Protein AF-A0A3D4ZSL2-F1 (afdb_monomer)

Radius of gyration: 28.9 Å; Cα contacts (8 Å, |Δi|>4): 272; chains: 1; bounding box: 77×65×83 Å

Nearest PDB structures (foldseek):
  8jt9-assembly1_A  TM=3.291E-01  e=7.109E-01  Homo sapiens
  6w4s-assembly1_F  TM=3.502E-01  e=7.902E+00  Homo sapiens
  8c02-assembly1_A  TM=2.280E-01  e=4.673E+00  Homo sapiens

Secondary structure (DSSP, 8-state):
--------TT-----HHHHHHHHHHHHHHHHHHHHHHTS-SHHHHHHHHHHHHH-TTHHHHHHHHHHHHHHHHHHHIIIIIHHHTTSHHHHHHHHHHHHHHHHHHHHHHHHHHHHHHHHHHS------HHHHHHHHHHHHHT-HHHHHHIIIIIHHHHHHH---SHHHHHHHHHHHHHHHHHHHHHHHHHHHTT-TT--HHHHHHHHHHHHHHHHHHHHHHHHHHHTTGGGTTS--TT----HHHHHHHHHHHHHHHTSS--------

Foldseek 3Di:
DDDDDDDDPDPPPPVVVVVVLLVVLLVVLQVVLLVVQVQDDDLLLQLLLLCLQPNLLLLVLLLLLVLVLVVVVLVVCVVPCLVVLPALLNLLVLLQVLLVLLLVRLVVLQVCLVVSVVVSVPDPHNDPSNVSSNVSNVRLVSDSSNVSCCSPVVSVSCVVSVDDDPSSSVSSSVSSSVNNSVSSSVSSVCSNVPVVPDPSSVVSNVSSVVSNVSSVVSNVVSVCSVVPVPCVPPDDPDPPPPCVVVVVVVVVVCVVVPPDDDDDDDDD

pLDDT: mean 71.72, std 17.68, range [33.5, 97.38]

Structure (mmCIF, N/CA/C/O backbone):
data_AF-A0A3D4ZSL2-F1
#
_entry.id   AF-A0A3D4ZSL2-F1
#
loop_
_atom_site.group_PDB
_atom_site.id
_atom_site.type_symbol
_atom_site.label_atom_id
_atom_site.label_alt_id
_atom_site.label_comp_id
_atom_site.label_asym_id
_atom_site.label_entity_id
_atom_site.label_seq_id
_atom_site.pdbx_PDB_ins_code
_atom_site.Cartn_x
_atom_site.Cartn_y
_atom_site.Cartn_z
_atom_site.occupancy
_atom_site.B_iso_or_equiv
_atom_site.auth_seq_id
_atom_site.auth_comp_id
_atom_site.auth_asym_id
_atom_site.auth_atom_id
_atom_site.pdbx_PDB_model_num
ATOM 1 N N . MET A 1 1 ? 50.314 35.692 -13.342 1.00 37.50 1 MET A N 1
ATOM 2 C CA . MET A 1 1 ? 50.457 35.674 -11.870 1.00 37.50 1 MET A CA 1
ATOM 3 C C . MET A 1 1 ? 49.669 34.491 -11.342 1.00 37.50 1 MET A C 1
ATOM 5 O O . MET A 1 1 ? 48.461 34.455 -11.517 1.00 37.50 1 MET A O 1
ATOM 9 N N . ALA A 1 2 ? 50.373 33.488 -10.821 1.00 40.41 2 ALA A N 1
ATOM 10 C CA . ALA A 1 2 ? 49.798 32.259 -10.290 1.00 40.41 2 ALA A CA 1
ATOM 11 C C . ALA A 1 2 ? 49.260 32.490 -8.870 1.00 40.41 2 ALA A C 1
ATOM 13 O O . ALA A 1 2 ? 49.964 33.064 -8.043 1.00 40.41 2 ALA A O 1
ATOM 14 N N . GLN A 1 3 ? 48.052 32.008 -8.579 1.00 37.62 3 GLN A N 1
ATOM 15 C CA . GLN A 1 3 ? 47.625 31.734 -7.208 1.00 37.62 3 GLN A CA 1
ATOM 16 C C . GLN A 1 3 ? 47.381 30.234 -7.083 1.00 37.62 3 GLN A C 1
ATOM 18 O O . GLN A 1 3 ? 46.447 29.678 -7.657 1.00 37.62 3 GLN A O 1
ATOM 23 N N . ALA A 1 4 ? 48.296 29.590 -6.366 1.00 41.59 4 ALA A N 1
ATOM 24 C CA . ALA A 1 4 ? 48.189 28.217 -5.920 1.00 41.59 4 ALA A CA 1
ATOM 25 C C . ALA A 1 4 ? 47.128 28.142 -4.812 1.00 41.59 4 ALA A C 1
ATOM 27 O O . ALA A 1 4 ? 47.307 28.706 -3.733 1.00 41.59 4 ALA A O 1
ATOM 28 N N . GLY A 1 5 ? 46.017 27.462 -5.096 1.00 33.50 5 GLY A N 1
ATOM 29 C CA . GLY A 1 5 ? 45.019 27.078 -4.104 1.00 33.50 5 GLY A CA 1
ATOM 30 C C . GLY A 1 5 ? 45.413 25.759 -3.445 1.00 33.50 5 GLY A C 1
ATOM 31 O O . GLY A 1 5 ? 45.570 24.740 -4.110 1.00 33.50 5 GLY A O 1
ATOM 32 N N . LEU A 1 6 ? 45.593 25.817 -2.132 1.00 37.69 6 LEU A N 1
ATOM 33 C CA . LEU A 1 6 ? 45.967 24.755 -1.205 1.00 37.69 6 LEU A CA 1
ATOM 34 C C . LEU A 1 6 ? 44.962 23.575 -1.249 1.00 37.69 6 LEU A C 1
ATOM 36 O O . LEU A 1 6 ? 43.799 23.743 -0.887 1.00 37.69 6 LEU A O 1
ATOM 40 N N . CYS A 1 7 ? 45.386 22.373 -1.655 1.00 36.56 7 CYS A N 1
ATOM 41 C CA . CYS A 1 7 ? 44.572 21.159 -1.505 1.00 36.56 7 CYS A CA 1
ATOM 42 C C . CYS A 1 7 ? 44.664 20.637 -0.062 1.00 36.56 7 CYS A C 1
ATOM 44 O O . CYS A 1 7 ? 45.721 20.190 0.377 1.00 36.56 7 CYS A O 1
ATOM 46 N N . TRP A 1 8 ? 43.548 20.673 0.667 1.00 37.22 8 TRP A N 1
ATOM 47 C CA . TRP A 1 8 ? 43.396 20.044 1.982 1.00 37.22 8 TRP A CA 1
ATOM 48 C C . TRP A 1 8 ? 43.114 18.536 1.821 1.00 37.22 8 TRP A C 1
ATOM 50 O O . TRP A 1 8 ? 42.145 18.184 1.142 1.00 37.22 8 TRP A O 1
ATOM 60 N N . PRO A 1 9 ? 43.892 17.618 2.426 1.00 46.03 9 PRO A N 1
ATOM 61 C CA . PRO A 1 9 ? 43.617 16.190 2.349 1.00 46.03 9 PRO A CA 1
ATOM 62 C C . PRO A 1 9 ? 42.595 15.829 3.432 1.00 46.03 9 PRO A C 1
ATOM 64 O O . PRO A 1 9 ? 42.942 15.644 4.595 1.00 46.03 9 PRO A O 1
ATOM 67 N N . GLY A 1 10 ? 41.311 15.773 3.073 1.00 43.84 10 GLY A N 1
ATOM 68 C CA . GLY A 1 10 ? 40.289 15.337 4.031 1.00 43.84 10 GLY A CA 1
ATOM 69 C C . GLY A 1 10 ? 38.828 15.581 3.676 1.00 43.84 10 GLY A C 1
ATOM 70 O O . GLY A 1 10 ? 37.971 15.314 4.514 1.00 43.84 10 GLY A O 1
ATOM 71 N N . SER A 1 11 ? 38.489 16.064 2.477 1.00 41.19 11 SER A N 1
ATOM 72 C CA . SER A 1 11 ? 37.084 16.083 2.077 1.00 41.19 11 SER A CA 1
ATOM 73 C C . SER A 1 11 ? 36.649 14.661 1.734 1.00 41.19 11 SER A C 1
ATOM 75 O O . SER A 1 11 ? 36.914 14.129 0.657 1.00 41.19 11 SER A O 1
ATOM 77 N N . VAL A 1 12 ? 35.938 14.036 2.671 1.00 47.78 12 VAL A N 1
ATOM 78 C CA . VAL A 1 12 ? 34.963 13.002 2.338 1.00 47.78 12 VAL A CA 1
ATOM 79 C C . VAL A 1 12 ? 33.954 13.693 1.427 1.00 47.78 12 VAL A C 1
ATOM 81 O O . VAL A 1 12 ? 32.982 14.288 1.884 1.00 47.78 12 VAL A O 1
ATOM 84 N N . VAL A 1 13 ? 34.227 13.695 0.122 1.00 47.81 13 VAL A N 1
ATOM 85 C CA . VAL A 1 13 ? 33.244 14.055 -0.892 1.00 47.81 13 VAL A CA 1
ATOM 86 C C . VAL A 1 13 ? 32.230 12.924 -0.854 1.00 47.81 13 VAL A C 1
ATOM 88 O O . VAL A 1 13 ? 32.285 11.972 -1.632 1.00 47.81 13 VAL A O 1
ATOM 91 N N . PHE A 1 14 ? 31.310 12.995 0.111 1.00 49.56 14 PHE A N 1
ATOM 92 C CA . PHE A 1 14 ? 30.020 12.350 -0.028 1.00 49.56 14 PHE A CA 1
ATOM 93 C C . PHE A 1 14 ? 29.563 12.734 -1.431 1.00 49.56 14 PHE A C 1
ATOM 95 O O . PHE A 1 14 ? 29.518 13.920 -1.753 1.00 49.56 14 PHE A O 1
ATOM 102 N N . LYS A 1 15 ? 29.341 11.754 -2.312 1.00 55.69 15 LYS A N 1
ATOM 103 C CA . LYS A 1 15 ? 28.797 12.019 -3.645 1.00 55.69 15 LYS A CA 1
ATOM 104 C C . LYS A 1 15 ? 27.449 12.703 -3.425 1.00 55.69 15 LYS A C 1
ATOM 106 O O . LYS A 1 15 ? 26.448 12.007 -3.271 1.00 55.69 15 LYS A O 1
ATOM 111 N N . SER A 1 16 ? 27.414 14.035 -3.389 1.00 61.28 16 SER A N 1
ATOM 112 C CA . SER A 1 16 ? 26.209 14.811 -3.078 1.00 61.28 16 SER A CA 1
ATOM 113 C C . SER A 1 16 ? 25.060 14.427 -4.010 1.00 61.28 16 SER A C 1
ATOM 115 O O . SER A 1 16 ? 23.912 14.385 -3.588 1.00 61.28 16 SER A O 1
ATOM 117 N N . GLY A 1 17 ? 25.376 14.014 -5.244 1.00 74.12 17 GLY A N 1
ATOM 118 C CA . GLY A 1 17 ? 24.401 13.474 -6.192 1.00 74.12 17 GLY A CA 1
ATOM 119 C C . GLY A 1 17 ? 23.782 12.122 -5.803 1.00 74.12 17 GLY A C 1
ATOM 120 O O . GLY A 1 17 ? 22.614 11.900 -6.091 1.00 74.12 17 GLY A O 1
ATOM 121 N N . CYS A 1 18 ? 24.512 11.227 -5.127 1.00 81.31 18 CYS A N 1
ATOM 122 C CA . CYS A 1 18 ? 23.975 9.931 -4.684 1.00 81.31 18 CYS A CA 1
ATOM 123 C C . CYS A 1 18 ? 22.981 10.115 -3.531 1.00 81.31 18 CYS A C 1
ATOM 125 O O . CYS A 1 18 ? 21.864 9.605 -3.578 1.00 81.31 18 CYS A O 1
ATOM 127 N N . PHE A 1 19 ? 23.367 10.909 -2.529 1.00 87.69 19 PHE A N 1
ATOM 128 C CA . PHE A 1 19 ? 22.503 11.220 -1.393 1.00 87.69 19 PHE A CA 1
ATOM 129 C C . PHE A 1 19 ? 21.237 11.970 -1.832 1.00 87.69 19 PHE A C 1
ATOM 131 O O . PHE A 1 19 ? 20.134 11.563 -1.475 1.00 87.69 19 PHE A O 1
ATOM 138 N N . MET A 1 20 ? 21.382 13.002 -2.673 1.00 90.38 20 MET A N 1
ATOM 139 C CA . MET A 1 20 ? 20.242 13.765 -3.193 1.00 90.38 20 MET A CA 1
ATOM 140 C C . MET A 1 20 ? 19.264 12.873 -3.969 1.00 90.38 20 MET A C 1
ATOM 142 O O . MET A 1 20 ? 18.051 13.008 -3.828 1.00 90.38 20 MET A O 1
ATOM 146 N N . ARG A 1 21 ? 19.781 11.914 -4.748 1.00 92.06 21 ARG A N 1
ATOM 147 C CA . ARG A 1 21 ? 18.955 10.970 -5.505 1.00 92.06 21 ARG A CA 1
ATOM 148 C C . ARG A 1 21 ? 18.186 10.008 -4.601 1.00 92.06 21 ARG A C 1
ATOM 150 O O . ARG A 1 21 ? 16.998 9.797 -4.824 1.00 92.06 21 ARG A O 1
ATOM 157 N N . ILE A 1 22 ? 18.837 9.448 -3.581 1.00 94.81 22 ILE A N 1
ATOM 158 C CA . ILE A 1 22 ? 18.175 8.592 -2.585 1.00 94.81 22 ILE A CA 1
ATOM 159 C C . ILE A 1 22 ? 17.060 9.367 -1.877 1.00 94.81 22 ILE A C 1
ATOM 161 O O . ILE A 1 22 ? 15.949 8.858 -1.751 1.00 94.81 22 ILE A O 1
ATOM 165 N N . LEU A 1 23 ? 17.331 10.614 -1.480 1.00 95.19 23 LEU A N 1
ATOM 166 C CA . LEU A 1 23 ? 16.348 11.476 -0.829 1.00 95.19 23 LEU A CA 1
ATOM 167 C C . LEU A 1 23 ? 15.154 11.780 -1.744 1.00 95.19 23 LEU A C 1
ATOM 169 O O . LEU A 1 23 ? 14.012 11.722 -1.294 1.00 95.19 23 LEU A O 1
ATOM 173 N N . GLN A 1 24 ? 15.398 12.060 -3.025 1.00 92.31 24 GLN A N 1
ATOM 174 C CA . GLN A 1 24 ? 14.339 12.281 -4.012 1.00 92.31 24 GLN A CA 1
ATOM 175 C C . GLN A 1 24 ? 13.453 11.040 -4.179 1.00 92.31 24 GLN A C 1
ATOM 177 O O . GLN A 1 24 ? 12.228 11.156 -4.174 1.00 92.31 24 GLN A O 1
ATOM 182 N N . ILE A 1 25 ? 14.066 9.857 -4.302 1.00 92.56 25 ILE A N 1
ATOM 183 C CA . ILE A 1 25 ? 13.352 8.580 -4.423 1.00 92.56 25 ILE A CA 1
ATOM 184 C C . ILE A 1 25 ? 12.501 8.324 -3.181 1.00 92.56 25 ILE A C 1
ATOM 186 O O . ILE A 1 25 ? 11.315 8.040 -3.318 1.00 92.56 25 ILE A O 1
ATOM 190 N N . ALA A 1 26 ? 13.088 8.463 -1.991 1.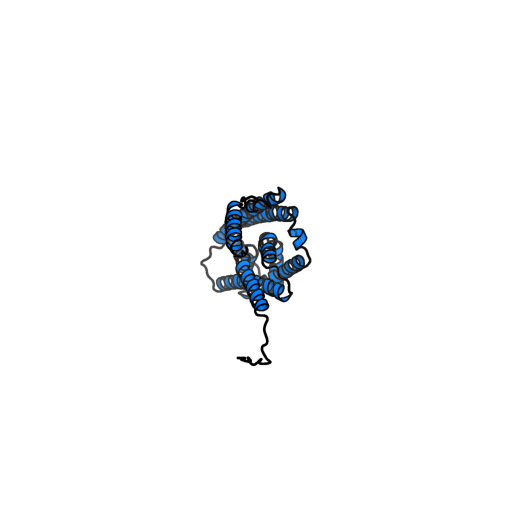00 94.50 26 ALA A N 1
ATOM 191 C CA . ALA A 1 26 ? 12.381 8.278 -0.731 1.00 94.50 26 ALA A CA 1
ATOM 192 C C . ALA A 1 26 ? 11.209 9.261 -0.594 1.00 94.50 26 ALA A C 1
ATOM 194 O O . ALA A 1 26 ? 10.099 8.855 -0.272 1.00 94.50 26 ALA A O 1
ATOM 195 N N . SER A 1 27 ? 11.426 10.544 -0.898 1.00 88.06 27 SER A N 1
ATOM 196 C CA . SER A 1 27 ? 10.389 11.576 -0.764 1.00 88.06 27 SER A CA 1
ATOM 197 C C . SER A 1 27 ? 9.197 11.311 -1.680 1.00 88.06 27 SER A C 1
ATOM 199 O O . SER A 1 27 ? 8.053 11.379 -1.239 1.00 88.06 27 SER A O 1
ATOM 201 N N . LEU A 1 28 ? 9.457 10.975 -2.948 1.00 81.25 28 LEU A N 1
ATOM 202 C CA . LEU A 1 28 ? 8.392 10.647 -3.895 1.00 81.25 28 LEU A CA 1
ATOM 203 C C . LEU A 1 28 ? 7.674 9.355 -3.493 1.00 81.25 28 LEU A C 1
ATOM 205 O O . LEU A 1 28 ? 6.448 9.349 -3.445 1.00 81.25 28 LEU A O 1
ATOM 209 N N . ALA A 1 29 ? 8.414 8.308 -3.113 1.00 89.06 29 ALA A N 1
ATOM 210 C CA . ALA A 1 29 ? 7.822 7.047 -2.672 1.00 89.06 29 ALA A CA 1
ATOM 211 C C . ALA A 1 29 ? 6.926 7.210 -1.434 1.00 89.06 29 ALA A C 1
ATOM 213 O O . ALA A 1 29 ? 5.831 6.654 -1.416 1.00 89.06 29 ALA A O 1
ATOM 214 N N . PHE A 1 30 ? 7.349 8.015 -0.456 1.00 89.38 30 PHE A N 1
ATOM 215 C CA . PHE A 1 30 ? 6.573 8.327 0.746 1.00 89.38 30 PHE A CA 1
ATOM 216 C C . PHE A 1 30 ? 5.295 9.109 0.427 1.00 89.38 30 PHE A C 1
ATOM 218 O O . PHE A 1 30 ? 4.208 8.733 0.857 1.00 89.38 30 PHE A O 1
ATOM 225 N N . ILE A 1 31 ? 5.400 10.182 -0.366 1.00 78.62 31 ILE A N 1
ATOM 226 C CA . ILE A 1 31 ? 4.240 11.013 -0.725 1.00 78.62 31 ILE A CA 1
ATOM 227 C C . ILE A 1 31 ? 3.229 10.202 -1.539 1.00 78.62 31 ILE A C 1
ATOM 229 O O . ILE A 1 31 ? 2.029 10.257 -1.281 1.00 78.62 31 ILE A O 1
ATOM 233 N N . THR A 1 32 ? 3.699 9.441 -2.523 1.00 77.25 32 THR A N 1
ATOM 234 C CA . THR A 1 32 ? 2.827 8.618 -3.359 1.00 77.25 32 THR A CA 1
ATOM 235 C C . THR A 1 32 ? 2.281 7.412 -2.601 1.00 77.25 32 THR A C 1
ATOM 237 O O . THR A 1 32 ? 1.157 7.006 -2.883 1.00 77.25 32 THR A O 1
ATOM 240 N N . GLY A 1 33 ? 2.998 6.874 -1.613 1.00 80.75 33 GLY A N 1
ATOM 241 C CA . GLY A 1 33 ? 2.507 5.787 -0.763 1.00 80.75 33 GLY A CA 1
ATOM 242 C C . GLY A 1 33 ? 1.233 6.146 0.008 1.00 80.75 33 GLY A C 1
ATOM 243 O O . GLY A 1 33 ? 0.302 5.345 0.044 1.00 80.75 33 GLY A O 1
ATOM 244 N N . PHE A 1 34 ? 1.069 7.408 0.431 1.00 78.25 34 PHE A N 1
ATOM 245 C CA . PHE A 1 34 ? -0.197 7.870 1.020 1.00 78.25 34 PHE A CA 1
ATOM 246 C C . PHE A 1 34 ? -1.410 7.686 0.103 1.00 78.25 34 PHE A C 1
ATOM 248 O O . PHE A 1 34 ? -2.514 7.489 0.602 1.00 78.25 34 PHE A O 1
ATOM 255 N N . SER A 1 35 ? -1.238 7.724 -1.223 1.00 73.50 35 SER A N 1
ATOM 256 C CA . SER A 1 35 ? -2.350 7.437 -2.141 1.00 73.50 35 SER A CA 1
ATOM 257 C C . SER A 1 35 ? -2.863 6.003 -1.980 1.00 73.50 35 SER A C 1
ATOM 259 O O . SER A 1 35 ? -4.063 5.768 -2.092 1.00 73.50 35 SER A O 1
ATOM 261 N N . GLY A 1 36 ? -1.967 5.062 -1.669 1.00 75.69 36 GLY A N 1
ATOM 262 C CA . GLY A 1 36 ? -2.284 3.689 -1.296 1.00 75.69 36 GLY A CA 1
ATOM 263 C C . GLY A 1 36 ? -2.931 3.630 0.085 1.00 75.69 36 GLY A C 1
ATOM 264 O O . GLY A 1 36 ? -4.085 3.225 0.207 1.00 75.69 36 GLY A O 1
ATOM 265 N N . ALA A 1 37 ? -2.211 4.112 1.099 1.00 81.56 37 ALA A N 1
ATOM 266 C CA . ALA A 1 37 ? -2.578 3.983 2.507 1.00 81.56 37 ALA A CA 1
ATOM 267 C C . ALA A 1 37 ? -3.925 4.634 2.865 1.00 81.56 37 ALA A C 1
ATOM 269 O O . ALA A 1 37 ? -4.744 4.042 3.570 1.00 81.56 37 ALA A O 1
ATOM 270 N N . VAL A 1 38 ? -4.172 5.852 2.367 1.00 75.62 38 VAL A N 1
ATOM 271 C CA . VAL A 1 38 ? -5.392 6.625 2.661 1.00 75.62 38 VAL A CA 1
ATOM 272 C C . VAL A 1 38 ? -6.612 5.994 2.012 1.00 75.62 38 VAL A C 1
ATOM 274 O O . VAL A 1 38 ? -7.733 6.225 2.476 1.00 75.62 38 VAL A O 1
ATOM 277 N N . MET A 1 39 ? -6.422 5.206 0.946 1.00 69.06 39 MET A N 1
ATOM 278 C CA . MET A 1 39 ? -7.560 4.649 0.254 1.00 69.06 39 MET A CA 1
ATOM 279 C C . MET A 1 39 ? -8.256 3.619 1.150 1.00 69.06 39 MET A C 1
ATOM 281 O O . MET A 1 39 ? -7.673 2.618 1.567 1.00 69.06 39 MET A O 1
ATOM 285 N N . PRO A 1 40 ? -9.532 3.842 1.445 1.00 63.69 40 PRO A N 1
ATOM 286 C CA . PRO A 1 40 ? -10.260 2.977 2.344 1.00 63.69 40 PRO A CA 1
ATOM 287 C C . PRO A 1 40 ? -10.526 1.596 1.735 1.00 63.69 40 PRO A C 1
ATOM 289 O O . PRO A 1 40 ? -11.029 1.474 0.618 1.00 63.69 40 PRO A O 1
ATOM 292 N N . GLY A 1 41 ? -10.225 0.550 2.502 1.00 72.38 41 GLY A N 1
ATOM 293 C CA . GLY A 1 41 ? -10.363 -0.840 2.074 1.00 72.38 41 GLY A CA 1
ATOM 294 C C . GLY A 1 41 ? -10.331 -1.825 3.241 1.00 72.38 41 GLY A C 1
ATOM 295 O O . GLY A 1 41 ? -10.442 -1.439 4.405 1.00 72.38 41 GLY A O 1
ATOM 296 N N . THR A 1 42 ? -10.156 -3.110 2.931 1.00 74.81 42 THR A N 1
ATOM 297 C CA . THR A 1 42 ? -10.192 -4.214 3.910 1.00 74.81 42 THR A CA 1
ATOM 298 C C . THR A 1 42 ? -9.177 -4.055 5.044 1.00 74.81 42 THR A C 1
ATOM 300 O O . THR A 1 42 ? -9.502 -4.335 6.195 1.00 74.81 42 THR A O 1
ATOM 303 N N . MET A 1 43 ? -7.977 -3.540 4.756 1.00 84.06 43 MET A N 1
ATOM 304 C CA . MET A 1 43 ? -6.953 -3.306 5.780 1.00 84.06 43 MET A CA 1
ATOM 305 C C . MET A 1 43 ? -7.355 -2.200 6.772 1.00 84.06 43 MET A C 1
ATOM 307 O O . MET A 1 43 ? -7.077 -2.317 7.964 1.00 84.06 43 MET A O 1
ATOM 311 N N . LEU A 1 44 ? -8.068 -1.161 6.320 1.00 82.75 44 LEU A N 1
ATOM 312 C CA . LEU A 1 44 ? -8.584 -0.107 7.198 1.00 82.75 44 LEU A CA 1
ATOM 313 C C . LEU A 1 44 ? -9.650 -0.646 8.152 1.00 82.75 44 LEU A C 1
ATOM 315 O O . LEU A 1 44 ? -9.593 -0.365 9.346 1.00 82.75 44 LEU A O 1
ATOM 319 N N . VAL A 1 45 ? -10.576 -1.464 7.644 1.00 78.44 45 VAL A N 1
ATOM 320 C CA . VAL A 1 45 ? -11.609 -2.113 8.468 1.00 78.44 45 VAL A CA 1
ATOM 321 C C . VAL A 1 45 ? -10.972 -3.037 9.508 1.00 78.44 45 VAL A C 1
ATOM 323 O O . VAL A 1 45 ? -11.282 -2.917 10.693 1.00 78.44 45 VAL A O 1
ATOM 326 N N . LEU A 1 46 ? -10.027 -3.888 9.088 1.00 82.94 46 LEU A N 1
ATOM 327 C CA . LEU A 1 46 ? -9.273 -4.762 9.991 1.00 82.94 46 LEU A CA 1
ATOM 328 C C . LEU A 1 46 ? -8.538 -3.952 11.068 1.00 82.94 46 LEU A C 1
ATOM 330 O O . LEU A 1 46 ? -8.584 -4.305 12.245 1.00 82.94 46 LEU A O 1
ATOM 334 N N . THR A 1 47 ? -7.888 -2.853 10.674 1.00 87.88 47 THR A N 1
ATOM 335 C CA . THR A 1 47 ? -7.149 -1.987 11.599 1.00 87.88 47 THR A CA 1
ATOM 336 C C . THR A 1 47 ? -8.078 -1.372 12.634 1.00 87.88 47 THR A C 1
ATOM 338 O O . THR A 1 47 ? -7.779 -1.444 13.820 1.00 87.88 47 THR A O 1
ATOM 341 N N . ILE A 1 48 ? -9.222 -0.815 12.230 1.00 83.56 48 ILE A N 1
ATOM 342 C CA . ILE A 1 48 ? -10.172 -0.213 13.175 1.00 83.56 48 ILE A CA 1
ATOM 343 C C . ILE A 1 48 ? -10.707 -1.268 14.151 1.00 83.56 48 ILE A C 1
ATOM 345 O O . ILE A 1 48 ? -10.671 -1.043 15.361 1.00 83.56 48 ILE A O 1
ATOM 349 N N . GLY A 1 49 ? -11.146 -2.427 13.648 1.00 81.12 49 GLY A N 1
ATOM 350 C CA . GLY A 1 49 ? -11.686 -3.499 14.487 1.00 81.12 49 GLY A CA 1
ATOM 351 C C . GLY A 1 49 ? -10.667 -4.017 15.503 1.00 81.12 49 GLY A C 1
ATOM 352 O O . GLY A 1 49 ? -10.942 -4.074 16.701 1.00 81.12 49 GLY A O 1
ATOM 353 N N . GLN A 1 50 ? -9.447 -4.319 15.053 1.00 86.44 50 GLN A N 1
ATOM 354 C CA . GLN A 1 50 ? -8.415 -4.882 15.924 1.00 86.44 50 GLN A CA 1
ATOM 355 C C . GLN A 1 50 ? -7.775 -3.837 16.840 1.00 86.44 50 GLN A C 1
ATOM 357 O O . GLN A 1 50 ? -7.444 -4.167 17.972 1.00 86.44 50 GLN A O 1
ATOM 362 N N . VAL A 1 51 ? -7.665 -2.569 16.435 1.00 88.69 51 VAL A N 1
ATOM 363 C CA . VAL A 1 51 ? -7.243 -1.501 17.356 1.00 88.69 51 VAL A CA 1
ATOM 364 C C . VAL A 1 51 ? -8.294 -1.265 18.439 1.00 88.69 51 VAL A C 1
ATOM 366 O O . VAL A 1 51 ? -7.932 -1.053 19.595 1.00 88.69 51 VAL A O 1
ATOM 369 N N . SER A 1 52 ? -9.586 -1.358 18.111 1.00 83.25 52 SER A N 1
ATOM 370 C CA . SER A 1 52 ? -10.651 -1.259 19.114 1.00 83.25 52 SER A CA 1
ATOM 371 C C . SER A 1 52 ? -10.615 -2.411 20.127 1.00 83.25 52 SER A C 1
ATOM 373 O O . SER A 1 52 ? -11.009 -2.212 21.274 1.00 83.25 52 SER A O 1
ATOM 375 N N . ALA A 1 53 ? -10.154 -3.601 19.725 1.00 81.31 53 ALA A N 1
ATOM 376 C CA . ALA A 1 53 ? -10.102 -4.793 20.576 1.00 81.31 53 ALA A CA 1
ATOM 377 C C . ALA A 1 53 ? -8.768 -4.973 21.337 1.00 81.31 53 ALA A C 1
ATOM 379 O O . ALA A 1 53 ? -8.771 -5.438 22.475 1.00 81.31 53 ALA A O 1
ATOM 380 N N . HIS A 1 54 ? -7.629 -4.623 20.724 1.00 78.31 54 HIS A N 1
ATOM 381 C CA . HIS A 1 54 ? -6.258 -4.865 21.227 1.00 78.31 54 HIS A CA 1
ATOM 382 C C . HIS A 1 54 ? -5.477 -3.591 21.570 1.00 78.31 54 HIS A C 1
ATOM 384 O O . HIS A 1 54 ? -4.359 -3.657 22.085 1.00 78.31 54 HIS A O 1
ATOM 390 N N . GLY A 1 55 ? -6.036 -2.418 21.277 1.00 85.06 55 GLY A N 1
ATOM 391 C CA . GLY A 1 55 ? -5.341 -1.142 21.394 1.00 85.06 55 GLY A CA 1
ATOM 392 C C . GLY A 1 55 ? -4.365 -0.877 20.243 1.00 85.06 55 GLY A C 1
ATOM 393 O O . GLY A 1 55 ? -4.321 -1.577 19.231 1.00 85.06 55 GLY A O 1
ATOM 394 N N . PHE A 1 56 ? -3.560 0.176 20.400 1.00 90.62 56 PHE A N 1
ATOM 395 C CA . PHE A 1 56 ? -2.742 0.762 19.329 1.00 90.62 56 PHE A CA 1
ATOM 396 C C . PHE A 1 56 ? -1.831 -0.238 18.597 1.00 90.62 56 PHE A C 1
ATOM 398 O O . PHE A 1 56 ? -1.667 -0.138 17.383 1.00 90.62 56 PHE A O 1
ATOM 405 N N . TRP A 1 57 ? -1.263 -1.219 19.308 1.00 92.00 57 TRP A N 1
ATOM 406 C CA . TRP A 1 57 ? -0.282 -2.160 18.753 1.00 92.00 57 TRP A CA 1
ATOM 407 C C . TRP A 1 57 ? -0.822 -3.060 17.638 1.00 92.00 57 TRP A C 1
ATOM 409 O O . TRP A 1 57 ? -0.027 -3.605 16.871 1.00 92.00 57 TRP A O 1
ATOM 419 N N . ALA A 1 58 ? -2.145 -3.170 17.497 1.00 91.00 58 ALA A N 1
ATOM 420 C CA . ALA A 1 58 ? -2.745 -3.860 16.365 1.00 91.00 58 ALA A CA 1
ATOM 421 C C . ALA A 1 58 ? -2.396 -3.190 15.022 1.00 91.00 58 ALA A C 1
ATOM 423 O O . ALA A 1 58 ? -2.108 -3.895 14.058 1.00 91.00 58 ALA A O 1
ATOM 424 N N . ALA A 1 59 ? -2.347 -1.853 14.960 1.00 92.88 59 ALA A N 1
ATOM 425 C CA . ALA A 1 59 ? -2.075 -1.134 13.713 1.00 92.88 59 ALA A CA 1
ATOM 426 C C . ALA A 1 59 ? -0.659 -1.414 13.162 1.00 92.88 59 ALA A C 1
ATOM 428 O O . ALA A 1 59 ? -0.562 -1.918 12.042 1.00 92.88 59 ALA A O 1
ATOM 429 N N . PRO A 1 60 ? 0.443 -1.209 13.917 1.00 95.44 60 PRO A N 1
ATOM 430 C CA . PRO A 1 60 ? 1.780 -1.558 13.435 1.00 95.44 60 PRO A CA 1
ATOM 431 C C . PRO A 1 60 ? 1.939 -3.044 13.091 1.00 95.44 60 PRO A C 1
ATOM 433 O O . PRO A 1 60 ? 2.633 -3.372 12.134 1.00 95.44 60 PRO A O 1
ATOM 436 N N . ALA A 1 61 ? 1.299 -3.953 13.836 1.00 94.19 61 ALA A N 1
ATOM 437 C CA . ALA A 1 61 ? 1.377 -5.387 13.550 1.00 94.19 61 ALA A CA 1
ATOM 438 C C . ALA A 1 61 ? 0.752 -5.744 12.191 1.00 94.19 61 ALA A C 1
ATOM 440 O O . ALA A 1 61 ? 1.340 -6.509 11.428 1.00 94.19 61 ALA A O 1
ATOM 441 N N . ILE A 1 62 ? -0.401 -5.156 11.861 1.00 94.00 62 ILE A N 1
ATOM 442 C CA . ILE A 1 62 ? -1.051 -5.326 10.553 1.00 94.00 62 ILE A CA 1
ATOM 443 C C . ILE A 1 62 ? -0.158 -4.772 9.433 1.00 94.00 62 ILE A C 1
ATOM 445 O O . ILE A 1 62 ? 0.060 -5.457 8.433 1.00 94.00 62 ILE A O 1
ATOM 449 N N . VAL A 1 63 ? 0.410 -3.575 9.626 1.00 96.00 63 VAL A N 1
ATOM 450 C CA . VAL A 1 63 ? 1.310 -2.934 8.649 1.00 96.00 63 VAL A CA 1
ATOM 451 C C . VAL A 1 63 ? 2.566 -3.773 8.408 1.00 96.00 63 VAL A C 1
ATOM 453 O O . VAL A 1 63 ? 2.985 -3.921 7.270 1.00 96.00 63 VAL A O 1
ATOM 456 N N . ILE A 1 64 ? 3.142 -4.410 9.432 1.00 95.81 64 ILE A N 1
ATOM 457 C CA . ILE A 1 64 ? 4.279 -5.330 9.240 1.00 95.81 64 ILE A CA 1
ATOM 458 C C . ILE A 1 64 ? 3.896 -6.496 8.316 1.00 95.81 64 ILE A C 1
ATOM 460 O O . ILE A 1 64 ? 4.692 -6.906 7.474 1.00 95.81 64 ILE A O 1
ATOM 464 N N . GLY A 1 65 ? 2.679 -7.025 8.451 1.00 93.75 65 GLY A N 1
ATOM 465 C CA . GLY A 1 65 ? 2.148 -8.051 7.553 1.00 93.75 65 GLY A CA 1
ATOM 466 C C . GLY A 1 65 ? 2.090 -7.602 6.097 1.00 93.75 65 GLY A C 1
ATOM 467 O O . GLY A 1 65 ? 2.548 -8.310 5.200 1.00 93.75 65 GLY A O 1
ATOM 468 N N . HIS A 1 66 ? 1.559 -6.402 5.884 1.00 94.81 66 HIS A N 1
ATOM 469 C CA . HIS A 1 66 ? 1.537 -5.742 4.584 1.00 94.81 66 HIS A CA 1
ATOM 470 C C . HIS A 1 66 ? 2.944 -5.555 4.010 1.00 94.81 66 HIS A C 1
ATOM 472 O O . HIS A 1 66 ? 3.203 -6.019 2.902 1.00 94.81 66 HIS A O 1
ATOM 478 N N . ALA A 1 67 ? 3.866 -5.012 4.806 1.00 96.00 67 ALA A N 1
ATOM 479 C CA . ALA A 1 67 ? 5.244 -4.768 4.406 1.00 96.00 67 ALA A CA 1
ATOM 480 C C . ALA A 1 67 ? 5.948 -6.043 3.929 1.00 96.00 67 ALA A C 1
ATOM 482 O O . ALA A 1 67 ? 6.637 -6.066 2.911 1.00 96.00 67 ALA A O 1
ATOM 483 N N . LEU A 1 68 ? 5.735 -7.159 4.632 1.00 95.25 68 LEU A N 1
ATOM 484 C CA . LEU A 1 68 ? 6.300 -8.448 4.235 1.00 95.25 68 LEU A CA 1
ATOM 485 C C . LEU A 1 68 ? 5.763 -8.929 2.883 1.00 95.25 68 LEU A C 1
ATOM 487 O O . LEU A 1 68 ? 6.538 -9.437 2.071 1.00 95.25 68 LEU A O 1
ATOM 491 N N . LEU A 1 69 ? 4.460 -8.780 2.630 1.00 93.69 69 LEU A N 1
ATOM 492 C CA . LEU A 1 69 ? 3.874 -9.108 1.330 1.00 93.69 69 LEU A CA 1
ATOM 493 C C . LEU A 1 69 ? 4.429 -8.197 0.234 1.00 93.69 69 LEU A C 1
ATOM 495 O O . LEU A 1 69 ? 4.799 -8.664 -0.844 1.00 93.69 69 LEU A O 1
ATOM 499 N N . GLU A 1 70 ? 4.489 -6.903 0.505 1.00 94.31 70 GLU A N 1
ATOM 500 C CA . GLU A 1 70 ? 4.963 -5.903 -0.433 1.00 94.31 70 GLU A CA 1
ATOM 501 C C . GLU A 1 70 ? 6.437 -6.103 -0.797 1.00 94.31 70 GLU A C 1
ATOM 503 O O . GLU A 1 70 ? 6.805 -6.024 -1.971 1.00 94.31 70 GLU A O 1
ATOM 508 N N . LEU A 1 71 ? 7.274 -6.490 0.166 1.00 94.50 71 LEU A N 1
ATOM 509 C CA . LEU A 1 71 ? 8.657 -6.867 -0.097 1.00 94.50 71 LEU A CA 1
ATOM 510 C C . LEU A 1 71 ? 8.746 -7.983 -1.149 1.00 94.50 71 LEU A C 1
ATOM 512 O O . LEU A 1 71 ? 9.586 -7.912 -2.048 1.00 94.50 71 LEU A O 1
ATOM 516 N N . LEU A 1 72 ? 7.865 -8.989 -1.090 1.00 92.75 72 LEU A N 1
ATOM 517 C CA . LEU A 1 72 ? 7.815 -10.050 -2.103 1.00 92.75 72 LEU A CA 1
ATOM 518 C C . LEU A 1 72 ? 7.451 -9.494 -3.485 1.00 92.75 72 LEU A C 1
ATOM 520 O O . LEU A 1 72 ? 8.058 -9.888 -4.483 1.00 92.75 72 LEU A O 1
ATOM 524 N N . VAL A 1 73 ? 6.505 -8.552 -3.549 1.00 89.81 73 VAL A N 1
ATOM 525 C CA . VAL A 1 73 ? 6.111 -7.875 -4.795 1.00 89.81 73 VAL A CA 1
ATOM 526 C C . VAL A 1 73 ? 7.277 -7.068 -5.368 1.00 89.81 73 VAL A C 1
ATOM 528 O O . VAL A 1 73 ? 7.616 -7.224 -6.543 1.00 89.81 73 VAL A O 1
ATOM 531 N N . VAL A 1 74 ? 7.949 -6.255 -4.550 1.00 91.56 74 VAL A N 1
ATOM 532 C CA . VAL A 1 74 ? 9.106 -5.447 -4.963 1.00 91.56 74 VAL A CA 1
ATOM 533 C C . VAL A 1 74 ? 10.241 -6.333 -5.472 1.00 91.56 74 VAL A C 1
ATOM 535 O O . VAL A 1 74 ? 10.793 -6.067 -6.543 1.00 91.56 74 VAL A O 1
ATOM 538 N N . LEU A 1 75 ? 10.568 -7.415 -4.761 1.00 90.44 75 LEU A N 1
ATOM 539 C CA . LEU A 1 75 ? 11.594 -8.370 -5.188 1.00 90.44 75 LEU A CA 1
ATOM 540 C C . LEU A 1 75 ? 11.224 -9.049 -6.514 1.00 90.44 75 LEU A C 1
ATOM 542 O O . LEU A 1 75 ? 12.079 -9.168 -7.394 1.00 90.44 75 LEU A O 1
ATOM 546 N N . ALA A 1 76 ? 9.956 -9.423 -6.707 1.00 87.88 76 ALA A N 1
ATOM 547 C CA . ALA A 1 76 ? 9.478 -9.973 -7.975 1.00 87.88 76 ALA A CA 1
ATOM 548 C C . ALA A 1 76 ? 9.610 -8.961 -9.131 1.00 87.88 76 ALA A C 1
ATOM 550 O O . ALA A 1 76 ? 10.047 -9.315 -10.230 1.00 87.88 76 ALA A O 1
ATOM 551 N N . LEU A 1 77 ? 9.304 -7.682 -8.888 1.00 84.31 77 LEU A N 1
ATOM 552 C CA . LEU A 1 77 ? 9.466 -6.606 -9.873 1.00 84.31 77 LEU A CA 1
ATOM 553 C C . LEU A 1 77 ? 10.936 -6.351 -10.233 1.00 84.31 77 LEU A C 1
ATOM 555 O O . LEU A 1 77 ? 11.242 -6.134 -11.412 1.00 84.31 77 LEU A O 1
ATOM 559 N N . ILE A 1 78 ? 11.843 -6.415 -9.250 1.00 85.25 78 ILE A N 1
ATOM 560 C CA . ILE A 1 78 ? 13.299 -6.335 -9.459 1.00 85.25 78 ILE A CA 1
ATOM 561 C C . ILE A 1 78 ? 13.792 -7.534 -10.279 1.00 85.25 78 ILE A C 1
ATOM 563 O O . ILE A 1 78 ? 14.592 -7.353 -11.196 1.00 85.25 78 ILE A O 1
ATOM 567 N N . GLY A 1 79 ? 13.270 -8.736 -10.012 1.00 83.25 79 GLY A N 1
ATOM 568 C CA . GLY A 1 79 ? 13.636 -9.991 -10.680 1.00 83.25 79 GLY A CA 1
ATOM 569 C C . GLY A 1 79 ? 13.255 -10.100 -12.163 1.00 83.25 79 GLY A C 1
ATOM 570 O O . GLY A 1 79 ? 13.447 -11.154 -12.762 1.00 83.25 79 GLY A O 1
ATOM 571 N N . GLY A 1 80 ? 12.727 -9.036 -12.777 1.00 74.69 80 GLY A N 1
ATOM 572 C CA . GLY A 1 80 ? 12.463 -8.976 -14.219 1.00 74.69 80 GLY A CA 1
ATOM 573 C C . GLY A 1 80 ? 10.985 -8.982 -14.603 1.00 74.69 80 GLY A C 1
ATOM 574 O O . GLY A 1 80 ? 10.664 -8.817 -15.783 1.00 74.69 80 GLY A O 1
ATOM 575 N N . LEU A 1 81 ? 10.070 -9.050 -13.629 1.00 68.75 81 LEU A N 1
ATOM 576 C CA . LEU A 1 81 ? 8.628 -8.985 -13.890 1.00 68.75 81 LEU A CA 1
ATOM 577 C C . LEU A 1 81 ? 8.213 -7.649 -14.551 1.00 68.75 81 LEU A C 1
ATOM 579 O O . LEU A 1 81 ? 7.213 -7.581 -15.263 1.00 68.75 81 LEU A O 1
ATOM 583 N N . ARG A 1 82 ? 9.052 -6.606 -14.445 1.00 64.12 82 ARG A N 1
ATOM 584 C CA . ARG A 1 82 ? 8.922 -5.338 -15.184 1.00 64.12 82 ARG A CA 1
ATOM 585 C C . ARG A 1 82 ? 8.788 -5.515 -16.706 1.00 64.12 82 ARG A C 1
ATOM 587 O O . ARG A 1 82 ? 8.079 -4.731 -17.331 1.00 64.12 82 ARG A O 1
ATOM 594 N N . HIS A 1 83 ? 9.471 -6.488 -17.318 1.00 65.00 83 HIS A N 1
ATOM 595 C CA . HIS A 1 83 ? 9.372 -6.717 -18.769 1.00 65.00 83 HIS A CA 1
ATOM 596 C C . HIS A 1 83 ? 8.004 -7.307 -19.147 1.00 65.00 83 HIS A C 1
ATOM 598 O O . HIS A 1 83 ? 7.397 -6.882 -20.127 1.00 65.00 83 HIS A O 1
ATOM 604 N N . VAL A 1 84 ? 7.470 -8.196 -18.305 1.00 65.81 84 VAL A N 1
ATOM 605 C CA . VAL A 1 84 ? 6.143 -8.807 -18.471 1.00 65.81 84 VAL A CA 1
ATOM 606 C C . VAL A 1 84 ? 5.034 -7.764 -18.289 1.00 65.81 84 VAL A C 1
ATOM 608 O O . VAL A 1 84 ? 4.155 -7.648 -19.147 1.00 65.81 84 VAL A O 1
ATOM 611 N N . LEU A 1 85 ? 5.123 -6.928 -17.245 1.00 62.34 85 LEU A N 1
ATOM 612 C CA . LEU A 1 85 ? 4.153 -5.856 -16.971 1.00 62.34 85 LEU A CA 1
ATOM 613 C C . LEU A 1 85 ? 4.185 -4.701 -17.982 1.00 62.34 85 LEU A C 1
ATOM 615 O O . LEU A 1 85 ? 3.292 -3.861 -17.962 1.00 62.34 85 LEU A O 1
ATOM 619 N N . ARG A 1 86 ? 5.182 -4.629 -18.873 1.00 64.19 86 ARG A N 1
ATOM 620 C CA . ARG A 1 86 ? 5.228 -3.616 -19.941 1.00 64.19 86 ARG A CA 1
ATOM 621 C C . ARG A 1 86 ? 4.444 -3.998 -21.188 1.00 64.19 86 ARG A C 1
ATOM 623 O O . ARG A 1 86 ? 4.153 -3.115 -21.990 1.00 64.19 86 ARG A O 1
ATOM 630 N N . SER A 1 87 ? 4.090 -5.269 -21.365 1.00 73.12 87 SER A N 1
ATOM 631 C CA . SER A 1 87 ? 3.318 -5.673 -22.539 1.00 73.12 87 SER A CA 1
ATOM 632 C C . SER A 1 87 ? 1.906 -5.077 -22.492 1.00 73.12 87 SER A C 1
ATOM 634 O O . SER A 1 87 ? 1.235 -5.115 -21.459 1.00 73.12 87 SER A O 1
ATOM 636 N N . ASN A 1 88 ? 1.434 -4.538 -23.621 1.00 73.31 88 ASN A N 1
ATOM 637 C CA . ASN A 1 88 ? 0.083 -3.973 -23.728 1.00 73.31 88 ASN A CA 1
ATOM 638 C C . ASN A 1 88 ? -0.998 -5.009 -23.377 1.00 73.31 88 ASN A C 1
ATOM 640 O O . ASN A 1 88 ? -1.999 -4.663 -22.756 1.00 73.31 88 ASN A O 1
ATOM 644 N N . ALA A 1 89 ? -0.751 -6.288 -23.681 1.00 75.88 89 ALA A N 1
ATOM 645 C CA . ALA A 1 89 ? -1.622 -7.396 -23.302 1.00 75.88 89 ALA A CA 1
ATOM 646 C C . ALA A 1 89 ? -1.701 -7.594 -21.779 1.00 75.88 89 ALA A C 1
ATOM 648 O O . ALA A 1 89 ? -2.801 -7.692 -21.242 1.00 75.88 89 ALA A O 1
ATOM 649 N N . VAL A 1 90 ? -0.568 -7.602 -21.064 1.00 68.44 90 VAL A N 1
ATOM 650 C CA . VAL A 1 90 ? -0.562 -7.748 -19.597 1.00 68.44 90 VAL A CA 1
ATOM 651 C C . VAL A 1 90 ? -1.136 -6.504 -18.927 1.00 68.44 90 VAL A C 1
ATOM 653 O O . VAL A 1 90 ? -1.969 -6.638 -18.042 1.00 68.44 90 VAL A O 1
ATOM 656 N N . ARG A 1 91 ? -0.782 -5.294 -19.375 1.00 66.50 91 ARG A N 1
ATOM 657 C CA . ARG A 1 91 ? -1.354 -4.041 -18.841 1.00 66.50 91 ARG A CA 1
ATOM 658 C C . ARG A 1 91 ? -2.861 -3.970 -19.049 1.00 66.50 91 ARG A C 1
ATOM 660 O O . ARG A 1 91 ? -3.592 -3.605 -18.134 1.00 66.50 91 ARG A O 1
ATOM 667 N N . GLY A 1 92 ? -3.320 -4.352 -20.239 1.00 71.25 92 GLY A N 1
ATOM 668 C CA . GLY A 1 92 ? -4.734 -4.439 -20.574 1.00 71.25 92 GLY A CA 1
ATOM 669 C C . GLY A 1 92 ? -5.470 -5.478 -19.733 1.00 71.25 92 GLY A C 1
ATOM 670 O O . GLY A 1 92 ? -6.506 -5.172 -19.148 1.00 71.25 92 GLY A O 1
ATOM 671 N N . GLY A 1 93 ? -4.897 -6.679 -19.608 1.00 69.50 93 GLY A N 1
ATOM 672 C CA . GLY A 1 93 ? -5.435 -7.762 -18.787 1.00 69.50 93 GLY A CA 1
ATOM 673 C C . GLY A 1 93 ? -5.515 -7.393 -17.308 1.00 69.50 93 GLY A C 1
ATOM 674 O O . GLY A 1 93 ? -6.559 -7.577 -16.693 1.00 69.50 93 GLY A O 1
ATOM 675 N N . VAL A 1 94 ? -4.460 -6.798 -16.751 1.00 66.75 94 VAL A N 1
ATOM 676 C CA . VAL A 1 94 ? -4.453 -6.326 -15.362 1.00 66.75 94 VAL A CA 1
ATOM 677 C C . VAL A 1 94 ? -5.450 -5.185 -15.159 1.00 66.75 94 VAL A C 1
ATOM 679 O O . VAL A 1 94 ? -6.167 -5.193 -14.165 1.00 66.75 94 VAL A O 1
ATOM 682 N N . GLY A 1 95 ? -5.566 -4.250 -16.108 1.00 64.19 95 GLY A N 1
ATOM 683 C CA . GLY A 1 95 ? -6.570 -3.185 -16.046 1.00 64.19 95 GLY A CA 1
ATOM 684 C C . GLY A 1 95 ? -8.005 -3.720 -16.048 1.00 64.19 95 GLY A C 1
ATOM 685 O O . GLY A 1 95 ? -8.819 -3.308 -15.228 1.00 64.19 95 GLY A O 1
ATOM 686 N N . ILE A 1 96 ? -8.313 -4.692 -16.908 1.00 75.06 96 ILE A N 1
ATOM 687 C CA . ILE A 1 96 ? -9.653 -5.289 -16.992 1.00 75.06 96 ILE A CA 1
ATOM 688 C C . ILE A 1 96 ? -9.953 -6.168 -15.771 1.00 75.06 96 ILE A C 1
ATOM 690 O O . ILE A 1 96 ? -10.984 -5.983 -15.131 1.00 75.06 96 ILE A O 1
ATOM 694 N N . ILE A 1 97 ? -9.064 -7.109 -15.431 1.00 67.69 97 ILE A N 1
ATOM 695 C CA . ILE A 1 97 ? -9.270 -8.057 -14.323 1.00 67.69 97 ILE A CA 1
ATOM 696 C C . ILE A 1 97 ? -9.247 -7.316 -12.983 1.00 67.69 97 ILE A C 1
ATOM 698 O O . ILE A 1 97 ? -10.150 -7.488 -12.167 1.00 67.69 97 ILE A O 1
ATOM 702 N N . GLY A 1 98 ? -8.252 -6.452 -12.774 1.00 57.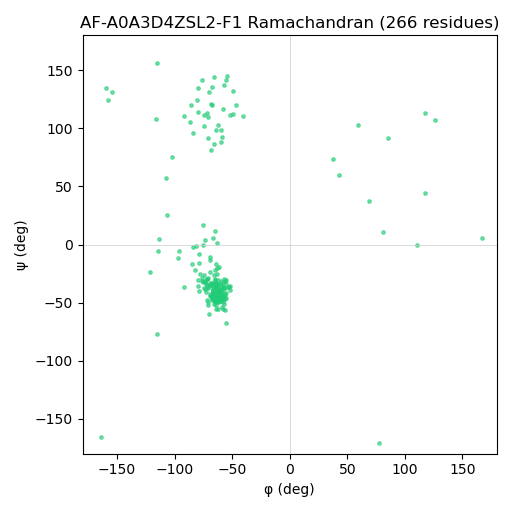22 98 GLY A N 1
ATOM 703 C CA . GLY A 1 98 ? -8.138 -5.626 -11.574 1.00 57.22 98 GLY A CA 1
ATOM 704 C C . GLY A 1 98 ? -9.296 -4.640 -11.451 1.00 57.22 98 GLY A C 1
ATOM 705 O O . GLY A 1 98 ? -9.882 -4.520 -10.379 1.00 57.22 98 GLY A O 1
ATOM 706 N N . GLY A 1 99 ? -9.701 -4.000 -12.551 1.00 62.59 99 GLY A N 1
ATOM 707 C CA . GLY A 1 99 ? -10.851 -3.099 -12.565 1.00 62.59 99 GLY A CA 1
ATOM 708 C C . GLY A 1 99 ? -12.179 -3.801 -12.266 1.00 62.59 99 GLY A C 1
ATOM 709 O O . GLY A 1 99 ? -12.980 -3.285 -11.489 1.00 62.59 99 GLY A O 1
ATOM 710 N N . ALA A 1 100 ? -12.396 -5.011 -12.793 1.00 72.00 100 ALA A N 1
ATOM 711 C CA . ALA A 1 100 ? -13.569 -5.825 -12.468 1.00 72.00 100 ALA A CA 1
ATOM 712 C C . ALA A 1 100 ? -13.587 -6.244 -10.989 1.00 72.00 100 ALA A C 1
ATOM 714 O O . ALA A 1 100 ? -14.628 -6.162 -10.338 1.00 72.00 100 ALA A O 1
ATOM 715 N N . ALA A 1 101 ? -12.433 -6.634 -10.440 1.00 55.28 101 ALA A N 1
ATOM 716 C CA . ALA A 1 101 ? -12.306 -6.968 -9.026 1.00 55.28 101 ALA A CA 1
ATOM 717 C C . ALA A 1 101 ? -12.543 -5.747 -8.115 1.00 55.28 101 ALA A C 1
ATOM 719 O O . ALA A 1 101 ? -13.208 -5.877 -7.090 1.00 55.28 101 ALA A O 1
ATOM 720 N N . LEU A 1 102 ? -12.080 -4.554 -8.511 1.00 58.34 102 LEU A N 1
ATOM 721 C CA . LEU A 1 102 ? -12.378 -3.293 -7.823 1.00 58.34 102 LEU A CA 1
ATOM 722 C C . LEU A 1 102 ? -13.873 -2.961 -7.853 1.00 58.34 102 LEU A C 1
ATOM 724 O O . LEU A 1 102 ? -14.425 -2.606 -6.820 1.00 58.34 102 LEU A O 1
ATOM 728 N N . ILE A 1 103 ? -14.557 -3.121 -8.992 1.00 71.75 103 ILE A N 1
ATOM 729 C CA . ILE A 1 103 ? -16.017 -2.932 -9.058 1.00 71.75 103 ILE A CA 1
ATOM 730 C C . ILE A 1 103 ? -16.731 -3.915 -8.128 1.00 71.75 103 ILE A C 1
ATOM 732 O O . ILE A 1 103 ? -17.611 -3.501 -7.376 1.00 71.75 103 ILE A O 1
ATOM 736 N N . TYR A 1 104 ? -16.342 -5.194 -8.151 1.00 66.19 104 TYR A N 1
ATOM 737 C CA . TYR A 1 104 ? -16.911 -6.207 -7.263 1.00 66.19 104 TYR A CA 1
ATOM 738 C C . TYR A 1 104 ? -16.721 -5.833 -5.790 1.00 66.19 104 TYR A C 1
ATOM 740 O O . TYR A 1 104 ? -17.679 -5.866 -5.026 1.00 66.19 104 TYR A O 1
ATOM 748 N N . MET A 1 105 ? -15.516 -5.417 -5.402 1.00 53.31 105 MET A N 1
ATOM 749 C CA . MET A 1 105 ? -15.231 -4.984 -4.037 1.00 53.31 105 MET A CA 1
ATOM 750 C C . MET A 1 105 ? -15.958 -3.706 -3.641 1.00 53.31 105 MET A C 1
ATOM 752 O O . MET A 1 105 ? -16.497 -3.631 -2.544 1.00 53.31 105 MET A O 1
ATOM 756 N N . GLY A 1 106 ? -16.005 -2.706 -4.519 1.00 63.12 106 GLY A N 1
ATOM 757 C CA . GLY A 1 106 ? -16.764 -1.488 -4.272 1.00 63.12 106 GLY A CA 1
ATOM 758 C C . GLY A 1 106 ? -18.240 -1.809 -4.044 1.00 63.12 106 GLY A C 1
ATOM 759 O O . GLY A 1 106 ? -18.829 -1.356 -3.068 1.00 63.12 106 GLY A O 1
ATOM 760 N N . TYR A 1 107 ? -18.814 -2.680 -4.879 1.00 74.19 107 TYR A N 1
ATOM 761 C CA . TYR A 1 107 ? -20.173 -3.190 -4.700 1.00 74.19 107 TYR A CA 1
ATOM 762 C C . TYR A 1 107 ? -20.343 -3.980 -3.393 1.00 74.19 107 TYR A C 1
ATOM 764 O O . TYR A 1 107 ? -21.339 -3.792 -2.695 1.00 74.19 107 TYR A O 1
ATOM 772 N N . ASP A 1 108 ? -19.373 -4.823 -3.032 1.00 63.69 108 ASP A N 1
ATOM 773 C CA . ASP A 1 108 ? -19.360 -5.587 -1.783 1.00 63.69 108 ASP A CA 1
ATOM 774 C C . ASP A 1 108 ? -19.341 -4.678 -0.541 1.00 63.69 108 ASP A C 1
ATOM 776 O O . ASP A 1 108 ? -20.122 -4.853 0.393 1.00 63.69 108 ASP A O 1
ATOM 780 N N . MET A 1 109 ? -18.517 -3.633 -0.563 1.00 62.53 109 MET A N 1
ATOM 781 C CA . MET A 1 109 ? -18.481 -2.620 0.488 1.00 62.53 109 MET A CA 1
ATOM 782 C C . MET A 1 109 ? -19.811 -1.869 0.577 1.00 62.53 109 MET A C 1
ATOM 784 O O . MET A 1 109 ? -20.317 -1.657 1.674 1.00 62.53 109 MET A O 1
ATOM 788 N N . LEU A 1 110 ? -20.414 -1.506 -0.561 1.00 78.62 110 LEU A N 1
ATOM 789 C CA . LEU A 1 110 ? -21.705 -0.813 -0.602 1.00 78.62 110 LEU A CA 1
ATOM 790 C C . LEU A 1 110 ? -22.844 -1.678 -0.051 1.00 78.62 110 LEU A C 1
ATOM 792 O O . LEU A 1 110 ? -23.643 -1.187 0.745 1.00 78.62 110 LEU A O 1
ATOM 796 N N . ARG A 1 111 ? -22.920 -2.957 -0.445 1.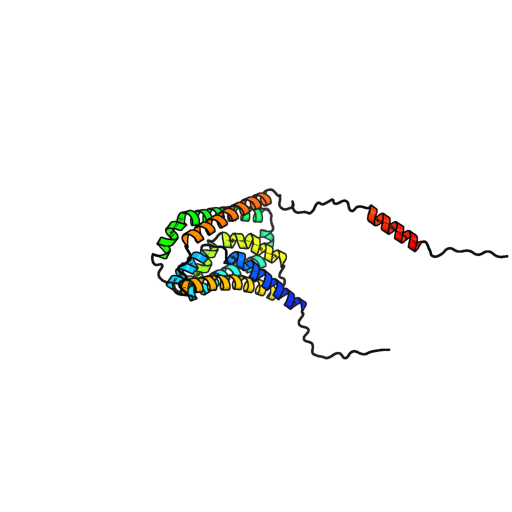00 74.06 111 ARG A N 1
ATOM 797 C CA . ARG A 1 111 ? -23.977 -3.872 0.025 1.00 74.06 111 ARG A CA 1
ATOM 798 C C . ARG A 1 111 ? -23.838 -4.187 1.517 1.00 74.06 111 ARG A C 1
ATOM 800 O O . ARG A 1 111 ? -24.848 -4.329 2.199 1.00 74.06 111 ARG A O 1
ATOM 807 N N . ASN A 1 112 ? -22.603 -4.272 2.018 1.00 63.88 112 ASN A N 1
ATOM 808 C CA . ASN A 1 112 ? -22.314 -4.683 3.391 1.00 63.88 112 ASN A CA 1
ATOM 809 C C . ASN A 1 112 ? -22.112 -3.503 4.353 1.00 63.88 112 ASN A C 1
ATOM 811 O O . ASN A 1 112 ? -22.023 -3.727 5.555 1.00 63.88 112 ASN A O 1
ATOM 815 N N . ALA A 1 113 ? -22.095 -2.248 3.886 1.00 65.62 113 ALA A N 1
ATOM 816 C CA . ALA A 1 113 ? -21.836 -1.071 4.726 1.00 65.62 113 ALA A CA 1
ATOM 817 C C . ALA A 1 113 ? -22.776 -0.952 5.943 1.00 65.62 113 ALA A C 1
ATOM 819 O O . ALA A 1 113 ? -22.358 -0.494 7.008 1.00 65.62 113 ALA A O 1
ATOM 820 N N . LEU A 1 114 ? -24.036 -1.383 5.803 1.00 58.94 114 LEU A N 1
ATOM 821 C CA . LEU A 1 114 ? -25.004 -1.436 6.906 1.00 58.94 114 LEU A CA 1
ATOM 822 C C . LEU A 1 114 ? -24.691 -2.563 7.911 1.00 58.94 114 LEU A C 1
ATOM 824 O O . LEU A 1 114 ? -24.966 -2.412 9.098 1.00 58.94 114 LEU A O 1
ATOM 828 N N . GLY A 1 115 ? -24.081 -3.660 7.453 1.00 55.62 115 GLY A N 1
ATOM 829 C CA . GLY A 1 115 ? -23.603 -4.769 8.284 1.00 55.62 115 GLY A CA 1
ATOM 830 C C . GLY A 1 115 ? -22.283 -4.479 9.005 1.00 55.62 115 GLY A C 1
ATOM 831 O O . GLY A 1 115 ? -22.076 -5.000 10.094 1.00 55.62 115 GLY A O 1
ATOM 832 N N . VAL A 1 116 ? -21.442 -3.578 8.478 1.00 54.22 116 VAL A N 1
ATOM 833 C CA . VAL A 1 116 ? -20.156 -3.190 9.096 1.00 54.22 116 VAL A CA 1
ATOM 834 C C . VAL A 1 116 ? -20.334 -2.644 10.516 1.00 54.22 116 VAL A C 1
ATOM 836 O O . VAL A 1 116 ? -19.518 -2.932 11.386 1.00 54.22 116 VAL A O 1
ATOM 839 N N . GLN A 1 117 ? -21.413 -1.901 10.796 1.00 49.53 117 GLN A N 1
ATOM 840 C CA . GLN A 1 117 ? -21.692 -1.485 12.178 1.00 49.53 117 GLN A CA 1
ATOM 841 C C . GLN A 1 117 ? -22.038 -2.679 13.067 1.00 49.53 117 GLN A C 1
ATOM 843 O O . GLN A 1 117 ? -21.612 -2.733 14.214 1.00 49.53 117 GLN A O 1
ATOM 848 N N . VAL A 1 118 ? -22.795 -3.644 12.548 1.00 40.81 118 VAL A N 1
ATOM 849 C CA . VAL A 1 118 ? -23.274 -4.805 13.308 1.00 40.81 118 VAL A CA 1
ATOM 850 C C . VAL A 1 118 ? -22.136 -5.787 13.608 1.00 40.81 118 VAL A C 1
ATOM 852 O O . VAL A 1 118 ? -22.112 -6.365 14.691 1.00 40.81 118 VAL A O 1
ATOM 855 N N . GLU A 1 119 ? -21.174 -5.932 12.698 1.00 44.59 119 GLU A N 1
ATOM 856 C CA . GLU A 1 119 ? -20.027 -6.841 12.825 1.00 44.59 119 GLU A CA 1
ATOM 857 C C . GLU A 1 119 ? -18.934 -6.267 13.743 1.00 44.59 119 GLU A C 1
ATOM 859 O O . GLU A 1 119 ? -18.456 -6.960 14.632 1.00 44.59 119 GLU A O 1
ATOM 864 N N . LEU A 1 120 ? -18.641 -4.961 13.664 1.00 49.19 120 LEU A N 1
ATOM 865 C CA . LEU A 1 120 ? -17.728 -4.296 14.612 1.00 49.19 120 LEU A CA 1
ATOM 866 C C . LEU A 1 120 ? -18.277 -4.248 16.048 1.00 49.19 120 LEU A C 1
ATOM 868 O O . LEU A 1 120 ? -17.508 -4.180 17.004 1.00 49.19 120 LEU A O 1
ATOM 872 N N . THR A 1 121 ? -19.605 -4.281 16.204 1.00 44.53 121 THR A N 1
ATOM 873 C CA . THR A 1 121 ? -20.263 -4.328 17.522 1.00 44.53 121 THR A CA 1
ATOM 874 C C . THR A 1 121 ? -20.318 -5.756 18.083 1.00 44.53 121 THR A C 1
ATOM 876 O O . THR A 1 121 ? -20.421 -5.936 19.296 1.00 44.53 121 THR A O 1
ATOM 879 N N . GLN A 1 122 ? -20.212 -6.780 17.231 1.00 39.78 122 GLN A N 1
ATOM 880 C CA . GLN A 1 122 ? -20.171 -8.186 17.629 1.00 39.78 122 GLN A CA 1
ATOM 881 C C . GLN A 1 122 ? -18.742 -8.731 17.577 1.00 39.78 122 GLN A C 1
ATOM 883 O O . GLN A 1 122 ? -18.384 -9.502 16.703 1.00 39.78 122 GLN A O 1
ATOM 888 N N . SER A 1 123 ? -17.954 -8.346 18.581 1.00 49.53 123 SER A N 1
ATOM 889 C CA . SER A 1 123 ? -16.907 -9.179 19.189 1.00 49.53 123 SER A CA 1
ATOM 890 C C . SER A 1 123 ? -16.088 -10.082 18.252 1.00 49.53 123 SER A C 1
ATOM 892 O O . SER A 1 123 ? -16.172 -11.306 18.356 1.00 49.53 123 SER A O 1
ATOM 894 N N . ASP A 1 124 ? -15.175 -9.513 17.466 1.00 53.69 124 ASP A N 1
ATOM 895 C CA . ASP A 1 124 ? -13.979 -10.278 17.115 1.00 53.69 124 ASP A CA 1
ATOM 896 C C . ASP A 1 124 ? -13.075 -10.311 18.345 1.00 53.69 124 ASP A C 1
ATOM 898 O O . ASP A 1 124 ? -12.545 -9.290 18.795 1.00 53.69 124 ASP A O 1
ATOM 902 N N . ALA A 1 125 ? -12.941 -11.498 18.937 1.00 63.50 125 ALA A N 1
ATOM 903 C CA . ALA A 1 125 ? -11.986 -11.732 20.004 1.00 63.50 125 ALA A CA 1
ATOM 904 C C . ALA A 1 125 ? -10.615 -11.205 19.569 1.00 63.50 125 ALA A C 1
ATOM 906 O O . ALA A 1 125 ? -10.141 -11.474 18.466 1.00 63.50 125 ALA A O 1
ATOM 907 N N . ALA A 1 126 ? -10.000 -10.442 20.460 1.00 66.94 126 ALA A N 1
ATOM 908 C CA . ALA A 1 126 ? -8.744 -9.769 20.229 1.00 66.94 126 ALA A CA 1
ATOM 909 C C . ALA A 1 126 ? -7.693 -10.793 19.714 1.00 66.94 126 ALA A C 1
ATOM 911 O O . ALA A 1 126 ? -7.231 -11.656 20.467 1.00 66.94 126 ALA A O 1
ATOM 912 N N . LEU A 1 127 ? -7.270 -10.696 18.446 1.00 77.44 127 LEU A N 1
ATOM 913 C CA . LEU A 1 127 ? -6.355 -11.665 17.828 1.00 77.44 127 LEU A CA 1
ATOM 914 C C . LEU A 1 127 ? -4.898 -11.478 18.297 1.00 77.44 127 LEU A C 1
ATOM 916 O O . LEU A 1 127 ? -4.433 -10.346 18.403 1.00 77.44 127 LEU A O 1
ATOM 920 N N . PRO A 1 128 ? -4.115 -12.550 18.527 1.00 86.75 128 PRO A N 1
ATOM 921 C CA . PRO A 1 128 ? -2.700 -12.414 18.881 1.00 86.75 128 PRO A CA 1
ATOM 922 C C . PRO A 1 128 ? -1.911 -11.590 17.848 1.00 86.75 128 PRO A C 1
ATOM 924 O O . PRO A 1 128 ? -2.088 -11.786 16.647 1.00 86.75 128 PRO A O 1
ATOM 927 N N . LEU A 1 129 ? -0.971 -10.742 18.290 1.00 84.25 129 LEU A N 1
ATOM 928 C CA . LEU A 1 129 ? -0.180 -9.862 17.404 1.00 84.25 129 LEU A CA 1
ATOM 929 C C . LEU A 1 129 ? 0.495 -10.605 16.238 1.00 84.25 129 LEU A C 1
ATOM 931 O O . LEU A 1 129 ? 0.507 -10.113 15.114 1.00 84.25 129 LEU A O 1
ATOM 935 N N . GLY A 1 130 ? 1.017 -11.813 16.474 1.00 86.44 130 GLY A N 1
ATOM 936 C CA . GLY A 1 130 ? 1.612 -12.629 15.408 1.00 86.44 130 GLY A CA 1
ATOM 937 C C . GLY A 1 130 ? 0.602 -13.053 14.334 1.00 86.44 130 GLY A C 1
ATOM 938 O O . GLY A 1 130 ? 0.941 -13.123 13.156 1.00 86.44 130 GLY A O 1
ATOM 939 N N . TYR A 1 131 ? -0.654 -13.280 14.720 1.00 88.69 131 TYR A N 1
ATOM 940 C CA . TYR A 1 131 ? -1.734 -13.583 13.784 1.00 88.69 131 TYR A CA 1
ATOM 941 C C . TYR A 1 131 ? -2.212 -12.327 13.040 1.00 88.69 131 TYR A C 1
ATOM 943 O O . TYR A 1 131 ? -2.596 -12.424 11.878 1.00 88.69 131 TYR A O 1
ATOM 951 N N . LEU A 1 132 ? -2.107 -11.142 13.653 1.00 89.44 132 LEU A N 1
ATOM 952 C CA . LEU A 1 132 ? -2.381 -9.864 12.984 1.00 89.44 132 LEU A CA 1
ATOM 953 C C . LEU A 1 132 ? -1.400 -9.559 11.847 1.00 89.44 132 LEU A C 1
ATOM 955 O O . LEU A 1 132 ? -1.820 -9.030 10.823 1.00 89.44 132 LEU A O 1
ATOM 959 N N . ILE A 1 133 ? -0.132 -9.960 11.975 1.00 91.56 133 ILE A N 1
ATOM 960 C CA . ILE A 1 133 ? 0.843 -9.884 10.873 1.00 91.56 133 ILE A CA 1
ATOM 961 C C . ILE A 1 133 ? 0.370 -10.753 9.695 1.00 91.56 133 ILE A C 1
ATOM 963 O O . ILE A 1 133 ? 0.353 -10.309 8.549 1.00 91.56 133 ILE A O 1
ATOM 967 N N . LEU A 1 134 ? -0.072 -11.985 9.961 1.00 89.75 134 LEU A N 1
ATOM 968 C CA . LEU A 1 134 ? -0.574 -12.868 8.906 1.00 89.75 134 LEU A CA 1
ATOM 969 C C . LEU A 1 134 ? -1.857 -12.322 8.264 1.00 89.75 134 LEU A C 1
ATOM 971 O O . LEU A 1 134 ? -1.992 -12.347 7.042 1.00 89.75 134 LEU A O 1
ATOM 975 N N . GLN A 1 135 ? -2.778 -11.809 9.081 1.00 84.00 135 GLN A N 1
ATOM 976 C CA . GLN A 1 135 ? -4.009 -11.165 8.626 1.00 84.00 135 GLN A CA 1
ATOM 977 C C . GLN A 1 135 ? -3.705 -9.944 7.758 1.00 84.00 135 GLN A C 1
ATOM 979 O O . GLN A 1 135 ? -4.291 -9.832 6.690 1.00 84.00 135 GLN A O 1
ATOM 984 N N . GLY A 1 136 ? -2.748 -9.094 8.144 1.00 87.31 136 GLY A N 1
ATOM 985 C CA . GLY A 1 136 ? -2.309 -7.941 7.353 1.00 87.31 136 GLY A CA 1
ATOM 986 C C . GLY A 1 136 ? -1.851 -8.326 5.946 1.00 87.31 136 GLY A C 1
ATOM 987 O O . GLY A 1 136 ? -2.320 -7.754 4.964 1.00 87.31 136 GLY A O 1
ATOM 988 N N . ALA A 1 137 ? -1.025 -9.369 5.824 1.00 88.50 137 ALA A N 1
ATOM 989 C CA . ALA A 1 137 ? -0.644 -9.907 4.519 1.00 88.50 137 ALA A CA 1
ATOM 990 C C . ALA A 1 137 ? -1.855 -10.488 3.762 1.00 88.50 137 ALA A C 1
ATOM 992 O O . ALA A 1 137 ? -2.071 -10.189 2.587 1.00 88.50 137 ALA A O 1
ATOM 993 N N . ALA A 1 138 ? -2.674 -11.304 4.431 1.00 83.00 138 ALA A N 1
ATOM 994 C CA . ALA A 1 138 ? -3.806 -11.988 3.815 1.00 83.00 138 ALA A CA 1
ATOM 995 C C . ALA A 1 138 ? -4.854 -11.008 3.267 1.00 83.00 138 ALA A C 1
ATOM 997 O O . ALA A 1 138 ? -5.282 -11.160 2.120 1.00 83.00 138 ALA A O 1
ATOM 998 N N . VAL A 1 139 ? -5.225 -9.978 4.041 1.00 79.25 139 VAL A N 1
ATOM 999 C CA . VAL A 1 139 ? -6.206 -8.972 3.611 1.00 79.25 139 VAL A CA 1
ATOM 1000 C C . VAL A 1 139 ? -5.704 -8.153 2.428 1.00 79.25 139 VAL A C 1
ATOM 1002 O O . VAL A 1 139 ? -6.523 -7.746 1.610 1.00 79.25 139 VAL A O 1
ATOM 1005 N N . CYS A 1 140 ? -4.390 -7.944 2.294 1.00 83.38 140 CYS A N 1
ATOM 1006 C CA . CYS A 1 140 ? -3.797 -7.279 1.135 1.00 83.38 140 CYS A CA 1
ATOM 1007 C C . CYS A 1 140 ? -3.814 -8.151 -0.122 1.00 83.38 140 CYS A C 1
ATOM 1009 O O . CYS A 1 140 ? -4.140 -7.643 -1.190 1.00 83.38 140 CYS A O 1
ATOM 1011 N N . ILE A 1 141 ? -3.535 -9.455 -0.008 1.00 75.75 141 ILE A N 1
ATOM 1012 C CA . ILE A 1 141 ? -3.601 -10.387 -1.150 1.00 75.75 141 ILE A CA 1
ATOM 1013 C C . ILE A 1 141 ? -5.013 -10.424 -1.738 1.00 75.75 141 ILE A C 1
ATOM 1015 O O . ILE A 1 141 ? -5.183 -10.382 -2.955 1.00 75.75 141 ILE A O 1
ATOM 1019 N N . VAL A 1 142 ? -6.034 -10.491 -0.879 1.00 67.94 142 VAL A N 1
ATOM 1020 C CA . VAL A 1 142 ? -7.436 -10.509 -1.325 1.00 67.94 142 VAL A CA 1
ATOM 1021 C C . VAL A 1 142 ? -7.955 -9.122 -1.703 1.00 67.94 142 VAL A C 1
ATOM 1023 O O . VAL A 1 142 ? -9.051 -9.023 -2.248 1.00 67.94 142 VAL A O 1
ATOM 1026 N N . ASN A 1 143 ? -7.192 -8.055 -1.439 1.00 71.50 143 ASN A N 1
ATOM 1027 C CA . ASN A 1 143 ? -7.549 -6.691 -1.800 1.00 71.50 143 ASN A CA 1
ATOM 1028 C C . ASN A 1 143 ? -7.094 -6.375 -3.246 1.00 71.50 143 ASN A C 1
ATOM 1030 O O . ASN A 1 143 ? -5.912 -6.118 -3.492 1.00 71.50 143 ASN A O 1
ATOM 1034 N N . PRO A 1 144 ? -8.013 -6.314 -4.227 1.00 61.78 144 PRO A N 1
ATOM 1035 C CA . PRO A 1 144 ? -7.707 -5.960 -5.599 1.00 61.78 144 PRO A CA 1
ATOM 1036 C C . PRO A 1 144 ? -7.173 -4.536 -5.730 1.00 61.78 144 PRO A C 1
ATOM 1038 O O . PRO A 1 144 ? -6.487 -4.266 -6.711 1.00 61.78 144 PRO A O 1
ATOM 1041 N N . TYR A 1 145 ? -7.405 -3.641 -4.759 1.00 69.06 145 TYR A N 1
ATOM 1042 C CA . TYR A 1 145 ? -6.748 -2.338 -4.755 1.00 69.06 145 TYR A CA 1
ATOM 1043 C C . TYR A 1 145 ? -5.246 -2.442 -4.575 1.00 69.06 145 TYR A C 1
ATOM 1045 O O . TYR A 1 145 ? -4.523 -1.820 -5.342 1.00 69.06 145 TYR A O 1
ATOM 1053 N N . PHE A 1 146 ? -4.773 -3.261 -3.635 1.00 82.62 146 PHE A N 1
ATOM 1054 C CA . PHE A 1 146 ? -3.340 -3.470 -3.439 1.00 82.62 146 PHE A CA 1
ATOM 1055 C C . PHE A 1 146 ? -2.683 -3.933 -4.747 1.00 82.62 146 PHE A C 1
ATOM 1057 O O . PHE A 1 146 ? -1.693 -3.362 -5.205 1.00 82.62 146 PHE A O 1
ATOM 1064 N N . THR A 1 147 ? -3.311 -4.904 -5.417 1.00 75.44 147 THR A N 1
ATOM 1065 C CA . THR A 1 147 ? -2.815 -5.437 -6.693 1.00 75.44 147 THR A C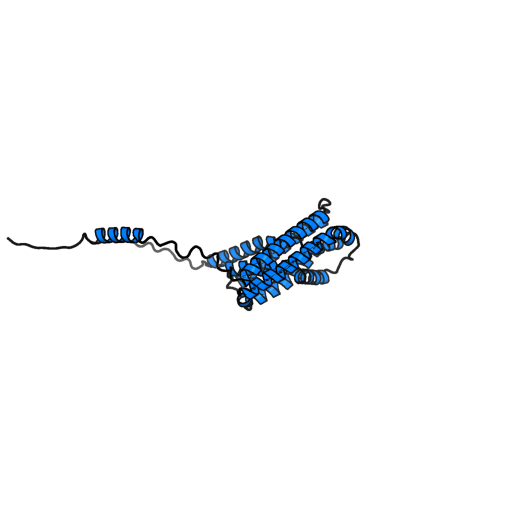A 1
ATOM 1066 C C . THR A 1 147 ? -2.887 -4.396 -7.820 1.00 75.44 147 THR A C 1
ATOM 1068 O O . THR A 1 147 ? -1.927 -4.230 -8.573 1.00 75.44 147 THR A O 1
ATOM 1071 N N . ALA A 1 148 ? -4.001 -3.670 -7.946 1.00 68.50 148 ALA A N 1
ATOM 1072 C CA . ALA A 1 148 ? -4.195 -2.649 -8.976 1.00 68.50 148 ALA A CA 1
ATOM 1073 C C . ALA A 1 148 ? -3.262 -1.440 -8.792 1.00 68.50 148 ALA A C 1
ATOM 1075 O O . ALA A 1 148 ? -2.702 -0.941 -9.775 1.00 68.50 148 ALA A O 1
ATOM 1076 N N . TRP A 1 149 ? -3.053 -1.000 -7.549 1.00 81.31 149 TRP A N 1
ATOM 1077 C CA . TRP A 1 149 ? -2.125 0.070 -7.190 1.00 81.31 149 TRP A CA 1
ATOM 1078 C C . TRP A 1 149 ? -0.699 -0.308 -7.591 1.00 81.31 149 TRP A C 1
ATOM 1080 O O . TRP A 1 149 ? -0.043 0.442 -8.318 1.00 81.31 149 TRP A O 1
ATOM 1090 N N . TRP A 1 150 ? -0.251 -1.516 -7.234 1.00 84.25 150 TRP A N 1
ATOM 1091 C CA . TRP A 1 150 ? 1.074 -2.007 -7.609 1.00 84.25 150 TRP A CA 1
ATOM 1092 C C . TRP A 1 150 ? 1.249 -2.134 -9.119 1.00 84.25 150 TRP A C 1
ATOM 1094 O O . TRP A 1 150 ? 2.268 -1.710 -9.665 1.00 84.25 150 TRP A O 1
ATOM 1104 N N . ALA A 1 151 ? 0.233 -2.638 -9.815 1.00 72.44 151 ALA A N 1
ATOM 1105 C CA . ALA A 1 151 ? 0.256 -2.769 -11.265 1.00 72.44 151 ALA A CA 1
ATOM 1106 C C . ALA A 1 151 ? 0.315 -1.434 -12.025 1.00 72.44 151 ALA A C 1
ATOM 1108 O O . ALA A 1 151 ? 0.733 -1.416 -13.184 1.00 72.44 151 ALA A O 1
ATOM 1109 N N . THR A 1 152 ? -0.100 -0.328 -11.403 1.00 66.38 152 THR A N 1
ATOM 1110 C CA . THR A 1 152 ? -0.145 0.993 -12.043 1.00 66.38 152 THR A CA 1
ATOM 1111 C C . THR A 1 152 ? 0.804 1.983 -11.409 1.00 66.38 152 THR A C 1
ATOM 1113 O O . THR A 1 152 ? 1.853 2.266 -11.984 1.00 66.38 152 THR A O 1
ATOM 1116 N N . ILE A 1 153 ? 0.442 2.516 -10.246 1.00 75.44 153 ILE A N 1
ATOM 1117 C CA . ILE A 1 153 ? 1.190 3.554 -9.547 1.00 75.44 153 ILE A CA 1
ATOM 1118 C C . ILE A 1 153 ? 2.541 2.997 -9.101 1.00 75.44 153 ILE A C 1
ATOM 1120 O O . ILE A 1 153 ? 3.561 3.603 -9.417 1.00 75.44 153 ILE A O 1
ATOM 1124 N N . GLY A 1 154 ? 2.577 1.816 -8.476 1.00 80.50 154 GLY A N 1
ATOM 1125 C CA . GLY A 1 154 ? 3.820 1.193 -8.010 1.00 80.50 154 GLY A CA 1
ATOM 1126 C C . GLY A 1 154 ? 4.825 0.961 -9.144 1.00 80.50 154 GLY A C 1
ATOM 1127 O O . GLY A 1 154 ? 5.942 1.488 -9.132 1.00 80.50 154 GLY A O 1
ATOM 1128 N N . VAL A 1 155 ? 4.410 0.247 -10.194 1.00 78.69 155 VAL A N 1
ATOM 1129 C CA . VAL A 1 155 ? 5.241 -0.012 -11.386 1.00 78.69 155 VAL A CA 1
ATOM 1130 C C . VAL A 1 155 ? 5.602 1.275 -12.131 1.00 78.69 155 VAL A C 1
ATOM 1132 O O . VAL A 1 155 ? 6.751 1.431 -12.559 1.00 78.69 155 VAL A O 1
ATOM 1135 N N . GLY A 1 156 ? 4.656 2.203 -12.284 1.00 69.69 156 GLY A N 1
ATOM 1136 C CA . GLY A 1 156 ? 4.865 3.495 -12.935 1.00 69.69 156 GLY A CA 1
ATOM 1137 C C . GLY A 1 156 ? 5.897 4.342 -12.198 1.00 69.69 156 GLY A C 1
ATOM 1138 O O . GLY A 1 156 ? 6.836 4.852 -12.810 1.00 69.69 156 GLY A O 1
ATOM 1139 N N . GLN A 1 157 ? 5.806 4.397 -10.872 1.00 77.75 157 GLN A N 1
ATOM 1140 C CA . GLN A 1 157 ? 6.759 5.092 -10.022 1.00 77.75 157 GLN A CA 1
ATOM 1141 C C . GLN A 1 157 ? 8.150 4.448 -10.095 1.00 77.75 157 GLN A C 1
ATOM 1143 O O . GLN A 1 157 ? 9.142 5.143 -10.314 1.00 77.75 157 GLN A O 1
ATOM 1148 N N . MET A 1 158 ? 8.251 3.115 -10.025 1.00 81.19 158 MET A N 1
ATOM 1149 C CA . MET A 1 158 ? 9.525 2.409 -10.221 1.00 81.19 158 MET A CA 1
ATOM 1150 C C . MET A 1 158 ? 10.100 2.595 -11.636 1.00 81.19 158 MET A C 1
ATOM 1152 O O . MET A 1 158 ? 11.306 2.424 -11.847 1.00 81.19 158 MET A O 1
ATOM 1156 N N . ALA A 1 159 ? 9.268 2.867 -12.645 1.00 76.38 159 ALA A N 1
ATOM 1157 C CA . ALA A 1 159 ? 9.691 3.189 -14.010 1.00 76.38 159 ALA A CA 1
ATOM 1158 C C . ALA A 1 159 ? 10.148 4.637 -14.167 1.00 76.38 159 ALA A C 1
ATOM 1160 O O . ALA A 1 159 ? 11.109 4.868 -14.896 1.00 76.38 159 ALA A O 1
ATOM 1161 N N . HIS A 1 160 ? 9.511 5.569 -13.464 1.00 70.06 160 HIS A N 1
ATOM 1162 C CA . HIS A 1 160 ? 9.887 6.976 -13.440 1.00 70.06 160 HIS A CA 1
ATOM 1163 C C . HIS A 1 160 ? 11.199 7.201 -12.674 1.00 70.06 160 HIS A C 1
ATOM 1165 O O . HIS A 1 160 ? 12.129 7.806 -13.196 1.00 70.06 160 HIS A O 1
ATOM 1171 N N . LEU A 1 161 ? 11.311 6.646 -11.463 1.00 81.25 161 LEU A N 1
ATOM 1172 C CA . LEU A 1 161 ? 12.468 6.837 -10.579 1.00 81.25 161 LEU A CA 1
ATOM 1173 C C . LEU A 1 161 ? 13.712 6.046 -11.018 1.00 81.25 161 LEU A C 1
ATOM 1175 O O . LEU A 1 161 ? 14.844 6.423 -10.700 1.00 81.25 161 LEU A O 1
ATOM 1179 N N . GLN A 1 162 ? 13.498 4.937 -11.735 1.00 84.19 162 GLN A N 1
ATOM 1180 C CA . GLN A 1 162 ? 14.527 4.006 -12.210 1.00 84.19 162 GLN A CA 1
ATOM 1181 C C . GLN A 1 162 ? 15.611 3.680 -11.161 1.00 84.19 162 GLN A C 1
ATOM 1183 O O . GLN A 1 162 ? 16.789 3.961 -11.414 1.00 84.19 162 GLN A O 1
ATOM 1188 N N . PRO A 1 163 ? 15.277 3.111 -9.985 1.00 86.56 163 PRO A N 1
ATOM 1189 C CA . PRO A 1 163 ? 16.291 2.748 -8.996 1.00 86.56 163 PRO A CA 1
ATOM 1190 C C . PRO A 1 163 ? 17.326 1.787 -9.609 1.00 86.56 163 PRO A C 1
ATOM 1192 O O . PRO A 1 163 ? 16.980 0.883 -10.373 1.00 86.56 163 PRO A O 1
ATOM 1195 N N . ARG A 1 164 ? 18.610 2.013 -9.328 1.00 87.56 164 ARG A N 1
ATOM 1196 C CA . ARG A 1 164 ? 19.745 1.283 -9.927 1.00 87.56 164 ARG A CA 1
ATOM 1197 C C . ARG A 1 164 ? 20.613 0.585 -8.892 1.00 87.56 164 ARG A C 1
ATOM 1199 O O . ARG A 1 164 ? 21.303 -0.368 -9.234 1.00 87.56 164 ARG A O 1
ATOM 1206 N N . THR A 1 165 ? 20.604 1.057 -7.650 1.00 91.75 165 THR A N 1
ATOM 1207 C CA . THR A 1 165 ? 21.419 0.493 -6.568 1.00 91.75 165 THR A CA 1
ATOM 1208 C C . THR A 1 165 ? 20.539 -0.109 -5.480 1.00 91.75 165 THR A C 1
ATOM 1210 O O . THR A 1 165 ? 19.390 0.297 -5.309 1.00 91.75 165 THR A O 1
ATOM 1213 N N . ALA A 1 166 ? 21.082 -1.054 -4.706 1.00 91.56 166 ALA A N 1
ATOM 1214 C CA . ALA A 1 166 ? 20.366 -1.651 -3.578 1.00 91.56 166 ALA A CA 1
ATOM 1215 C C . ALA A 1 166 ? 19.884 -0.594 -2.567 1.00 91.56 166 ALA A C 1
ATOM 1217 O O . ALA A 1 166 ? 18.766 -0.687 -2.072 1.00 91.56 166 ALA A O 1
ATOM 1218 N N . GLY A 1 167 ? 20.685 0.451 -2.322 1.00 93.62 167 GLY A N 1
ATOM 1219 C CA . GLY A 1 167 ? 20.309 1.553 -1.432 1.00 93.62 167 GLY A CA 1
ATOM 1220 C C . GLY A 1 167 ? 19.111 2.362 -1.936 1.00 93.62 167 GLY A C 1
ATOM 1221 O O . GLY A 1 167 ? 18.282 2.780 -1.140 1.00 93.62 167 GLY A O 1
ATOM 1222 N N . GLU A 1 168 ? 18.971 2.538 -3.250 1.00 93.88 168 GLU A N 1
ATOM 1223 C CA . GLU A 1 168 ? 17.827 3.247 -3.839 1.00 93.88 168 GLU A CA 1
ATOM 1224 C C . GLU A 1 168 ? 16.543 2.415 -3.801 1.00 93.88 168 GLU A C 1
ATOM 1226 O O . GLU A 1 168 ? 15.479 2.961 -3.528 1.00 93.88 168 GLU A O 1
ATOM 1231 N N . TYR A 1 169 ? 16.635 1.101 -4.036 1.00 93.88 169 TYR A N 1
ATOM 1232 C CA . TYR A 1 169 ? 15.494 0.194 -3.867 1.00 93.88 169 TYR A CA 1
ATOM 1233 C C . TYR A 1 169 ? 15.052 0.108 -2.407 1.00 93.88 169 TYR A C 1
ATOM 1235 O O . TYR A 1 169 ? 13.857 0.155 -2.127 1.00 93.88 169 TYR A O 1
ATOM 1243 N N . LEU A 1 170 ? 16.008 0.035 -1.478 1.00 95.75 170 LEU A N 1
ATOM 1244 C CA . LEU A 1 170 ? 15.711 0.022 -0.051 1.00 95.75 170 LEU A CA 1
ATOM 1245 C C . LEU A 1 170 ? 15.065 1.338 0.395 1.00 95.75 170 LEU A C 1
ATOM 1247 O O . LEU A 1 170 ? 14.075 1.311 1.114 1.00 95.75 170 LEU A O 1
ATOM 1251 N N . ALA A 1 171 ? 15.585 2.480 -0.060 1.00 96.00 171 ALA A N 1
ATOM 1252 C CA . ALA A 1 171 ? 15.011 3.785 0.249 1.00 96.00 171 ALA A CA 1
ATOM 1253 C C . ALA A 1 171 ? 13.595 3.947 -0.313 1.00 96.00 171 ALA A C 1
ATOM 1255 O O . ALA A 1 171 ? 12.734 4.478 0.376 1.00 96.00 171 ALA A O 1
ATOM 1256 N N . PHE A 1 172 ? 13.346 3.464 -1.533 1.00 95.31 172 PHE A N 1
ATOM 1257 C CA . PHE A 1 172 ? 12.009 3.423 -2.121 1.00 95.31 172 PHE A CA 1
ATOM 1258 C C . PHE A 1 172 ? 11.038 2.610 -1.255 1.00 95.31 172 PHE A C 1
ATOM 1260 O O . PHE A 1 172 ? 9.992 3.123 -0.875 1.00 95.31 172 PHE A O 1
ATOM 1267 N N . TYR A 1 173 ? 11.406 1.369 -0.925 1.00 96.50 173 TYR A N 1
ATOM 1268 C CA . TYR A 1 173 ? 10.555 0.448 -0.171 1.00 96.50 173 TYR A CA 1
ATOM 1269 C C . TYR A 1 173 ? 10.285 0.962 1.247 1.00 96.50 173 TYR A C 1
ATOM 1271 O O . TYR A 1 173 ? 9.137 1.127 1.633 1.00 96.50 173 TYR A O 1
ATOM 1279 N N . LEU A 1 174 ? 11.330 1.318 2.003 1.00 97.38 174 LEU A N 1
ATOM 1280 C CA . LEU A 1 174 ? 11.161 1.798 3.378 1.00 97.38 174 LEU A CA 1
ATOM 1281 C C . LEU A 1 174 ? 10.365 3.101 3.450 1.00 97.38 174 LEU A C 1
ATOM 1283 O O . LEU A 1 174 ? 9.604 3.297 4.392 1.00 97.38 174 LEU A O 1
ATOM 1287 N N . ALA A 1 175 ? 10.551 4.001 2.484 1.00 95.19 175 ALA A N 1
ATOM 1288 C CA . ALA A 1 175 ? 9.797 5.243 2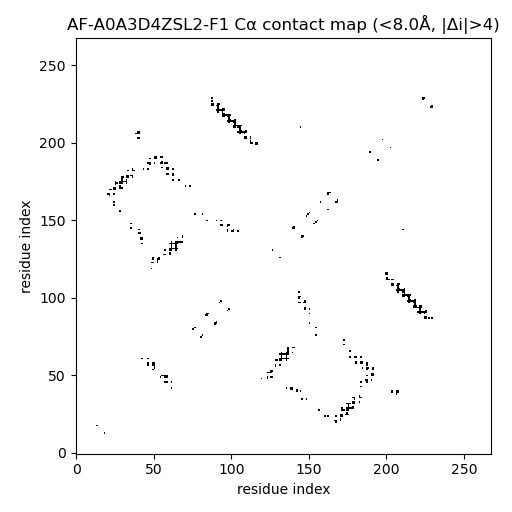.452 1.00 95.19 175 ALA A CA 1
ATOM 1289 C C . ALA A 1 175 ? 8.332 5.019 2.054 1.00 95.19 175 ALA A C 1
ATOM 1291 O O . ALA A 1 175 ? 7.470 5.715 2.578 1.00 95.19 175 ALA A O 1
ATOM 1292 N N . HIS A 1 176 ? 8.036 4.050 1.184 1.00 94.44 176 HIS A N 1
ATOM 1293 C CA . HIS A 1 176 ? 6.660 3.653 0.893 1.00 94.44 176 HIS A CA 1
ATOM 1294 C C . HIS A 1 176 ? 5.973 3.096 2.146 1.00 94.44 176 HIS A C 1
ATOM 1296 O O . HIS A 1 176 ? 5.010 3.690 2.615 1.00 94.44 176 HIS A O 1
ATOM 1302 N N . GLU A 1 177 ? 6.557 2.076 2.776 1.00 96.31 177 GLU A N 1
ATOM 1303 C CA . GLU A 1 177 ? 6.018 1.445 3.992 1.00 96.31 177 GLU A CA 1
ATOM 1304 C C . GLU A 1 177 ? 5.879 2.418 5.169 1.00 96.31 177 GLU A C 1
ATOM 1306 O O . GLU A 1 177 ? 4.987 2.303 6.011 1.00 96.31 177 GLU A O 1
ATOM 1311 N N . ALA A 1 178 ? 6.760 3.421 5.247 1.00 95.75 178 ALA A N 1
ATOM 1312 C CA . ALA A 1 178 ? 6.642 4.474 6.245 1.00 95.75 178 ALA A CA 1
ATOM 1313 C C . ALA A 1 178 ? 5.345 5.282 6.080 1.00 95.75 178 ALA A C 1
ATOM 1315 O O . ALA A 1 178 ? 4.811 5.765 7.078 1.00 95.75 178 ALA A O 1
ATOM 1316 N N . SER A 1 179 ? 4.827 5.435 4.859 1.00 91.94 179 SER A N 1
ATOM 1317 C CA . SER A 1 179 ? 3.560 6.130 4.618 1.00 91.94 179 SER A CA 1
ATOM 1318 C C . SER A 1 179 ? 2.369 5.338 5.167 1.00 91.94 179 SER A C 1
ATOM 1320 O O . SER A 1 179 ? 1.552 5.908 5.897 1.00 91.94 179 SER A O 1
ATOM 1322 N N . ASP A 1 180 ? 2.331 4.022 4.939 1.00 93.62 180 ASP A N 1
ATOM 1323 C CA . ASP A 1 180 ? 1.332 3.115 5.507 1.00 93.62 180 ASP A CA 1
ATOM 1324 C C . ASP A 1 180 ? 1.411 3.107 7.028 1.00 93.62 180 ASP A C 1
ATOM 1326 O O . ASP A 1 180 ? 0.407 3.316 7.712 1.00 93.62 180 ASP A O 1
ATOM 1330 N N . LEU A 1 181 ? 2.617 2.972 7.583 1.00 95.81 181 LEU A N 1
ATOM 1331 C CA . LEU A 1 181 ? 2.804 2.983 9.027 1.00 95.81 181 LEU A CA 1
ATOM 1332 C C . LEU A 1 181 ? 2.331 4.297 9.656 1.00 95.81 181 LEU A C 1
ATOM 1334 O O . LEU A 1 181 ? 1.646 4.259 10.679 1.00 95.81 181 LEU A O 1
ATOM 1338 N N . VAL A 1 182 ? 2.664 5.448 9.064 1.00 94.00 182 VAL A N 1
ATOM 1339 C CA . VAL A 1 182 ? 2.215 6.761 9.553 1.00 94.00 182 VAL A CA 1
ATOM 1340 C C . VAL A 1 182 ? 0.694 6.857 9.507 1.00 94.00 182 VAL A C 1
ATOM 1342 O O . VAL A 1 182 ? 0.080 7.245 10.503 1.00 94.00 182 VAL A O 1
ATOM 1345 N N . TRP A 1 183 ? 0.075 6.477 8.389 1.00 92.50 183 TRP A N 1
ATOM 1346 C CA . TRP A 1 183 ? -1.371 6.565 8.221 1.00 92.50 183 TRP A CA 1
ATOM 1347 C C . TRP A 1 183 ? -2.135 5.631 9.166 1.00 92.50 183 TRP A C 1
ATOM 1349 O O . TRP A 1 183 ? -3.010 6.081 9.906 1.00 92.50 183 TRP A O 1
ATOM 1359 N N . TYR A 1 184 ? -1.787 4.345 9.207 1.00 91.69 184 TYR A N 1
ATOM 1360 C CA . TYR A 1 184 ? -2.485 3.377 10.053 1.00 91.69 184 TYR A CA 1
ATOM 1361 C C . TYR A 1 184 ? -2.196 3.586 11.541 1.00 91.69 184 TYR A C 1
ATOM 1363 O O . TYR A 1 184 ? -3.080 3.354 12.366 1.00 91.69 184 TYR A O 1
ATOM 1371 N N . SER A 1 185 ? -1.021 4.112 11.906 1.00 92.62 185 SER A N 1
ATOM 1372 C CA . SER A 1 185 ? -0.770 4.566 13.280 1.00 92.62 185 SER A CA 1
ATOM 1373 C C . SER A 1 185 ? -1.637 5.772 13.634 1.00 92.62 185 SER A C 1
ATOM 1375 O O . SER A 1 185 ? -2.206 5.814 14.722 1.00 92.62 185 SER A O 1
ATOM 1377 N N . PHE A 1 186 ? -1.789 6.737 12.725 1.00 89.81 186 PHE A N 1
ATOM 1378 C CA . PHE A 1 186 ? -2.675 7.883 12.925 1.00 89.81 186 PHE A CA 1
ATOM 1379 C C . PHE A 1 186 ? -4.134 7.447 13.126 1.00 89.81 186 PHE A C 1
ATOM 1381 O O . PHE A 1 186 ? -4.761 7.848 14.108 1.00 89.81 186 PHE A O 1
ATOM 1388 N N . VAL A 1 187 ? -4.649 6.562 12.266 1.00 87.56 187 VAL A N 1
ATOM 1389 C CA . VAL A 1 187 ? -5.981 5.956 12.435 1.00 87.56 187 VAL A CA 1
ATOM 1390 C C . VAL A 1 187 ? -6.072 5.217 13.770 1.00 87.56 187 VAL A C 1
ATOM 1392 O O . VAL A 1 187 ? -7.031 5.409 14.514 1.00 87.56 187 VAL A O 1
ATOM 1395 N N . GLY A 1 188 ? -5.062 4.415 14.111 1.00 88.62 188 GLY A N 1
ATOM 1396 C CA . GLY A 1 188 ? -5.029 3.674 15.366 1.00 88.62 188 GLY A CA 1
ATOM 1397 C C . GLY A 1 188 ? -5.090 4.585 16.596 1.00 88.62 188 GLY A C 1
ATOM 1398 O O . GLY A 1 188 ? -5.839 4.313 17.530 1.00 88.62 188 GLY A O 1
ATOM 1399 N N . ILE A 1 189 ? -4.370 5.709 16.581 1.00 89.38 189 ILE A N 1
ATOM 1400 C CA . ILE A 1 189 ? -4.421 6.724 17.642 1.00 89.38 189 ILE A CA 1
ATOM 1401 C C . ILE A 1 189 ? -5.829 7.317 17.755 1.00 89.38 189 ILE A C 1
ATOM 1403 O O . ILE A 1 189 ? -6.355 7.401 18.861 1.00 89.38 189 ILE A O 1
ATOM 1407 N N . ILE A 1 190 ? -6.468 7.682 16.639 1.00 85.62 190 ILE A N 1
ATOM 1408 C CA . ILE A 1 190 ? -7.844 8.212 16.632 1.00 85.62 190 ILE A CA 1
ATOM 1409 C C . ILE A 1 190 ? -8.828 7.222 17.269 1.00 85.62 190 ILE A C 1
ATOM 1411 O O . ILE A 1 190 ? -9.675 7.626 18.069 1.00 85.62 190 ILE A O 1
ATOM 1415 N N . VAL A 1 191 ? -8.706 5.936 16.929 1.00 84.00 191 VAL A N 1
ATOM 1416 C CA . VAL A 1 191 ? -9.568 4.871 17.462 1.00 84.00 191 VAL A CA 1
ATOM 1417 C C . VAL A 1 191 ? -9.333 4.682 18.963 1.00 84.00 191 VAL A C 1
ATOM 1419 O O . VAL A 1 191 ? -10.294 4.674 19.727 1.00 84.00 191 VAL A O 1
ATOM 1422 N N . VAL A 1 192 ? -8.073 4.607 19.411 1.00 85.88 192 VAL A N 1
ATOM 1423 C CA . VAL A 1 192 ? -7.731 4.460 20.841 1.00 85.88 192 VAL A CA 1
ATOM 1424 C C . VAL A 1 192 ? -8.172 5.669 21.666 1.00 85.88 192 VAL A C 1
ATOM 1426 O O . VAL A 1 192 ? -8.630 5.507 22.793 1.00 85.88 192 VAL A O 1
ATOM 1429 N N . LEU A 1 193 ? -8.062 6.879 21.113 1.00 84.88 193 LEU A N 1
ATOM 1430 C CA . LEU A 1 193 ? -8.503 8.111 21.770 1.00 84.88 193 LEU A CA 1
ATOM 1431 C C . LEU A 1 193 ? -10.031 8.287 21.761 1.00 84.88 193 LEU A C 1
ATOM 1433 O O . LEU A 1 193 ? -10.532 9.266 22.310 1.00 84.88 193 LEU A O 1
ATOM 1437 N N . GLY A 1 194 ? -10.777 7.343 21.176 1.00 70.25 194 GLY A N 1
ATOM 1438 C CA . GLY A 1 194 ? -12.231 7.303 21.256 1.00 70.25 194 GLY A CA 1
ATOM 1439 C C . GLY A 1 194 ? -12.912 8.435 20.496 1.00 70.25 194 GLY A C 1
ATOM 1440 O O . GLY A 1 194 ? -13.917 8.960 20.971 1.00 70.25 194 GLY A O 1
ATOM 1441 N N . ALA A 1 195 ? -12.391 8.839 19.331 1.00 58.62 195 ALA A N 1
ATOM 1442 C CA . ALA A 1 195 ? -13.061 9.826 18.489 1.00 58.62 195 ALA A CA 1
ATOM 1443 C C . ALA A 1 195 ? -14.393 9.259 17.950 1.00 58.62 195 ALA A C 1
ATOM 1445 O O . ALA A 1 195 ? -14.477 8.726 16.846 1.00 58.62 195 ALA A O 1
ATOM 1446 N N . THR A 1 196 ? -15.459 9.414 18.734 1.00 54.94 196 THR A N 1
ATOM 1447 C CA . THR A 1 196 ? -16.851 8.993 18.486 1.00 54.94 196 THR A CA 1
ATOM 1448 C C . THR A 1 196 ? -17.534 9.710 17.311 1.00 54.94 196 THR A C 1
ATOM 1450 O O . THR A 1 196 ? -18.746 9.608 17.139 1.00 54.94 196 THR A O 1
ATOM 1453 N N . ALA A 1 197 ? -16.785 10.447 16.486 1.00 56.31 197 ALA A N 1
ATOM 1454 C CA . ALA A 1 197 ? -17.326 11.338 15.461 1.00 56.31 197 ALA A CA 1
ATOM 1455 C C . ALA A 1 197 ? -17.388 10.729 14.048 1.00 56.31 197 ALA A C 1
ATOM 1457 O O . ALA A 1 197 ? -18.008 11.319 13.162 1.00 56.31 197 ALA A O 1
ATOM 1458 N N . LEU A 1 198 ? -16.759 9.574 13.799 1.00 62.31 198 LEU A N 1
ATOM 1459 C CA . LEU A 1 198 ? -16.740 8.971 12.465 1.00 62.31 198 LEU A CA 1
ATOM 1460 C C . LEU A 1 198 ? -17.902 7.994 12.284 1.00 62.31 198 LEU A C 1
ATOM 1462 O O . LEU A 1 198 ? -17.913 6.895 12.834 1.00 62.31 198 LEU A O 1
ATOM 1466 N N . ASN A 1 199 ? -18.864 8.376 11.442 1.00 71.38 199 ASN A N 1
ATOM 1467 C CA . ASN A 1 199 ? -19.862 7.443 10.938 1.00 71.38 199 ASN A CA 1
ATOM 1468 C C . ASN A 1 199 ? -19.185 6.481 9.948 1.00 71.38 199 ASN A C 1
ATOM 1470 O O . ASN A 1 199 ? -19.080 6.767 8.752 1.00 71.38 199 ASN A O 1
ATOM 1474 N N . LEU A 1 200 ? -18.707 5.347 10.467 1.00 67.38 200 LEU A N 1
ATOM 1475 C CA . LEU A 1 200 ? -17.989 4.333 9.693 1.00 67.38 200 LEU A CA 1
ATOM 1476 C C . LEU A 1 200 ? -18.789 3.827 8.488 1.00 67.38 200 LEU A C 1
ATOM 1478 O O . LEU A 1 200 ? -18.197 3.512 7.463 1.00 67.38 200 LEU A O 1
ATOM 1482 N N . THR A 1 201 ? -20.120 3.796 8.572 1.00 69.88 201 THR A N 1
ATOM 1483 C CA . THR A 1 201 ? -20.985 3.414 7.445 1.00 69.88 201 THR A CA 1
ATOM 1484 C C . THR A 1 201 ? -20.861 4.405 6.303 1.00 69.88 201 THR A C 1
ATOM 1486 O O . THR A 1 201 ? -20.648 4.000 5.166 1.00 69.88 201 THR A O 1
ATOM 1489 N N . VAL A 1 202 ? -20.968 5.706 6.595 1.00 74.38 202 VAL A N 1
ATOM 1490 C CA . VAL A 1 202 ? -20.838 6.757 5.574 1.00 74.38 202 VAL A CA 1
ATOM 1491 C C . VAL A 1 202 ? -19.451 6.730 4.961 1.00 74.38 202 VAL A C 1
ATOM 1493 O O . VAL A 1 202 ? -19.345 6.818 3.741 1.00 74.38 202 VAL A O 1
ATOM 1496 N N . LEU A 1 203 ? -18.419 6.546 5.790 1.00 71.12 203 LEU A N 1
ATOM 1497 C CA . LEU A 1 203 ? -17.062 6.351 5.308 1.00 71.12 203 LEU A CA 1
ATOM 1498 C C . LEU A 1 203 ? -17.050 5.171 4.330 1.00 71.12 203 LEU A C 1
ATOM 1500 O O . LEU A 1 203 ? -16.948 5.418 3.136 1.00 71.12 203 LEU A O 1
ATOM 1504 N N . VAL A 1 204 ? -17.297 3.934 4.779 1.00 68.81 204 VAL A N 1
ATOM 1505 C CA . VAL A 1 204 ? -17.250 2.710 3.950 1.00 68.81 204 VAL A CA 1
ATOM 1506 C C . VAL A 1 204 ? -18.088 2.803 2.666 1.00 68.81 204 VAL A C 1
ATOM 1508 O O . VAL A 1 204 ? -17.654 2.308 1.626 1.00 68.81 204 VAL A O 1
ATOM 1511 N N . MET A 1 205 ? -19.245 3.472 2.684 1.00 75.19 205 MET A N 1
ATOM 1512 C CA . MET A 1 205 ? -20.036 3.711 1.469 1.00 75.19 205 MET A CA 1
ATOM 1513 C C . MET A 1 205 ? -19.320 4.629 0.472 1.00 75.19 205 MET A C 1
ATOM 1515 O O . MET A 1 205 ? -19.237 4.302 -0.711 1.00 75.19 205 MET A O 1
ATOM 1519 N N . VAL A 1 206 ? -18.776 5.762 0.929 1.00 74.44 206 VAL A N 1
ATOM 1520 C CA . VAL A 1 206 ? -17.985 6.670 0.078 1.00 74.44 206 VAL A CA 1
ATOM 1521 C C . VAL A 1 206 ? -16.756 5.941 -0.464 1.00 74.44 206 VAL A C 1
ATOM 1523 O O . VAL A 1 206 ? -16.448 6.030 -1.649 1.00 74.44 206 VAL A O 1
ATOM 1526 N N . CYS A 1 207 ? -16.098 5.161 0.388 1.00 65.44 207 CYS A N 1
ATOM 1527 C CA . CYS A 1 207 ? -14.957 4.325 0.052 1.00 65.44 207 CYS A CA 1
ATOM 1528 C C . CYS A 1 207 ? -15.265 3.350 -1.085 1.00 65.44 207 CYS A C 1
ATOM 1530 O O . CYS A 1 207 ? -14.604 3.376 -2.121 1.00 65.44 207 CYS A O 1
ATOM 1532 N N . GLY A 1 208 ? -16.304 2.529 -0.916 1.00 67.38 208 GLY A N 1
ATOM 1533 C CA . GLY A 1 208 ? -16.699 1.548 -1.918 1.00 67.38 208 GLY A CA 1
ATOM 1534 C C . GLY A 1 208 ? -17.132 2.201 -3.233 1.00 67.38 208 GLY A C 1
ATOM 1535 O O . GLY A 1 208 ? -16.837 1.672 -4.303 1.00 67.38 208 GLY A O 1
ATOM 1536 N N . ALA A 1 209 ? -17.757 3.383 -3.183 1.00 79.19 209 ALA A N 1
ATOM 1537 C CA . ALA A 1 209 ? -18.155 4.117 -4.381 1.00 79.19 209 ALA A CA 1
ATOM 1538 C C . ALA A 1 209 ? -16.930 4.622 -5.160 1.00 79.19 209 ALA A C 1
ATOM 1540 O O . ALA A 1 209 ? -16.850 4.428 -6.373 1.00 79.19 209 ALA A O 1
ATOM 1541 N N . LEU A 1 210 ? -15.947 5.209 -4.469 1.00 73.44 210 LEU A N 1
ATOM 1542 C CA . LEU A 1 210 ? -14.685 5.642 -5.078 1.00 73.44 210 LEU A CA 1
ATOM 1543 C C . LEU A 1 210 ? -13.906 4.457 -5.667 1.00 73.44 210 LEU A C 1
ATOM 1545 O O . LEU A 1 210 ? -13.413 4.550 -6.790 1.00 73.44 210 LEU A O 1
ATOM 1549 N N . VAL A 1 211 ? -13.858 3.327 -4.954 1.00 64.62 211 VAL A N 1
ATOM 1550 C CA . VAL A 1 211 ? -13.241 2.074 -5.420 1.00 64.62 211 VAL A CA 1
ATOM 1551 C C . VAL A 1 211 ? -13.923 1.549 -6.688 1.00 64.62 211 VAL A C 1
ATOM 1553 O O . VAL A 1 211 ? -13.238 1.171 -7.639 1.00 64.62 211 VAL A O 1
ATOM 1556 N N . ALA A 1 212 ? -15.257 1.580 -6.755 1.00 75.31 212 ALA A N 1
ATOM 1557 C CA . ALA A 1 212 ? -15.999 1.161 -7.943 1.00 75.31 212 ALA A CA 1
ATOM 1558 C C . ALA A 1 212 ? -15.745 2.086 -9.147 1.00 75.31 212 ALA A C 1
ATOM 1560 O O . ALA A 1 212 ? -15.533 1.602 -10.262 1.00 75.31 212 ALA A O 1
ATOM 1561 N N . VAL A 1 213 ? -15.710 3.407 -8.930 1.00 79.75 213 VAL A N 1
ATOM 1562 C CA . VAL A 1 213 ? -15.371 4.393 -9.974 1.00 79.75 213 VAL A CA 1
ATOM 1563 C C . VAL A 1 213 ? -13.955 4.162 -10.497 1.00 79.75 213 VAL A C 1
ATOM 1565 O O . VAL A 1 213 ? -13.745 4.110 -11.712 1.00 79.75 213 VAL A O 1
ATOM 1568 N N . LEU A 1 214 ? -12.994 3.958 -9.593 1.00 70.94 214 LEU A N 1
ATOM 1569 C CA . LEU A 1 214 ? -11.620 3.624 -9.945 1.00 70.94 214 LEU A CA 1
ATOM 1570 C C . LEU A 1 214 ? -11.573 2.330 -10.771 1.00 70.94 214 LEU A C 1
ATOM 1572 O O . LEU A 1 214 ? -10.935 2.298 -11.822 1.00 70.94 214 LEU A O 1
ATOM 1576 N N . GLY A 1 215 ? -12.315 1.295 -10.368 1.00 69.25 215 GLY A N 1
ATOM 1577 C CA . GLY A 1 215 ? -12.446 0.052 -11.127 1.00 69.25 215 GLY A CA 1
ATOM 1578 C C . GLY A 1 215 ? -12.953 0.262 -12.558 1.00 69.25 215 GLY A C 1
ATOM 1579 O O . GLY A 1 215 ? -12.375 -0.274 -13.504 1.00 69.25 215 GLY A O 1
ATOM 1580 N N . GLY A 1 216 ? -13.965 1.114 -12.745 1.00 79.81 216 GLY A N 1
ATOM 1581 C CA . GLY A 1 216 ? -14.458 1.497 -14.072 1.00 79.81 216 GLY A CA 1
ATOM 1582 C C . GLY A 1 216 ? -13.396 2.188 -14.935 1.00 79.81 216 GLY A C 1
ATOM 1583 O O . GLY A 1 216 ? -13.238 1.856 -16.113 1.00 79.81 216 GLY A O 1
ATOM 1584 N N . TRP A 1 217 ? -12.610 3.091 -14.345 1.00 76.81 217 TRP A N 1
ATOM 1585 C CA . TRP A 1 217 ? -11.483 3.743 -15.020 1.00 76.81 217 TRP A CA 1
ATOM 1586 C C . TRP A 1 217 ? -10.387 2.747 -15.442 1.00 76.81 217 TRP A C 1
ATOM 1588 O O . TRP A 1 217 ? -9.865 2.816 -16.559 1.00 76.81 217 TRP A O 1
ATOM 1598 N N . PHE A 1 218 ? -10.072 1.772 -14.587 1.00 70.38 218 PHE A N 1
ATOM 1599 C CA . PHE A 1 218 ? -9.134 0.687 -14.891 1.00 70.38 218 PHE A CA 1
ATOM 1600 C C . PHE A 1 218 ? -9.603 -0.191 -16.057 1.00 70.38 218 PHE A C 1
ATOM 1602 O O . PHE A 1 218 ? -8.809 -0.512 -16.942 1.00 70.38 218 PHE A O 1
ATOM 1609 N N . ILE A 1 219 ? -10.896 -0.523 -16.116 1.00 80.81 219 ILE A N 1
ATOM 1610 C CA . ILE A 1 219 ? -11.467 -1.262 -17.249 1.00 80.81 219 ILE A CA 1
ATOM 1611 C C . ILE A 1 219 ? -11.368 -0.430 -18.531 1.00 80.81 219 ILE A C 1
ATOM 1613 O O . ILE A 1 219 ? -10.920 -0.940 -19.557 1.00 80.81 219 ILE A O 1
ATOM 1617 N N . TYR A 1 220 ? -11.745 0.851 -18.481 1.00 84.56 220 TYR A N 1
ATOM 1618 C CA . TYR A 1 220 ? -11.686 1.748 -19.638 1.00 84.56 220 TYR A CA 1
ATOM 1619 C C . TYR A 1 220 ? -10.267 1.845 -20.219 1.00 84.56 220 TYR A C 1
ATOM 1621 O O . TYR A 1 220 ? -10.055 1.613 -21.413 1.00 84.56 220 TYR A O 1
ATOM 1629 N N . THR A 1 221 ? -9.282 2.122 -19.364 1.00 74.62 221 THR A N 1
ATOM 1630 C CA . THR A 1 221 ? -7.871 2.209 -19.765 1.00 74.62 221 THR A CA 1
ATOM 1631 C C . THR A 1 221 ? -7.314 0.853 -20.206 1.00 74.62 221 THR A C 1
ATOM 1633 O O . THR A 1 221 ? -6.616 0.778 -21.218 1.00 74.62 221 THR A O 1
ATOM 1636 N N . GLY A 1 222 ? -7.684 -0.238 -19.527 1.00 77.31 222 GLY A N 1
ATOM 1637 C CA . GLY A 1 222 ? -7.305 -1.607 -19.883 1.00 77.31 222 GLY A CA 1
ATOM 1638 C C . GLY A 1 222 ? -7.789 -2.018 -21.275 1.00 77.31 222 GLY A C 1
ATOM 1639 O O . GLY A 1 222 ? -7.005 -2.520 -22.081 1.00 77.31 222 GLY A O 1
ATOM 1640 N N . ILE A 1 223 ? -9.049 -1.720 -21.610 1.00 88.12 223 ILE A N 1
ATOM 1641 C CA . ILE A 1 223 ? -9.602 -1.915 -22.959 1.00 88.12 223 ILE A CA 1
ATOM 1642 C C . ILE A 1 223 ? -8.815 -1.095 -23.993 1.00 88.12 223 ILE A C 1
ATOM 1644 O O . ILE A 1 223 ? -8.566 -1.583 -25.096 1.00 88.12 223 ILE A O 1
ATOM 1648 N N . GLY A 1 224 ? -8.393 0.125 -23.644 1.00 83.62 224 GLY A N 1
ATOM 1649 C CA . GLY A 1 224 ? -7.517 0.952 -24.477 1.00 83.62 224 GLY A CA 1
ATOM 1650 C C . GLY A 1 224 ? -6.191 0.263 -24.815 1.00 83.62 224 GLY A C 1
ATOM 1651 O O . GLY A 1 224 ? -5.820 0.202 -25.988 1.00 83.62 224 GLY A O 1
ATOM 1652 N N . PHE A 1 225 ? -5.524 -0.334 -23.822 1.00 79.06 225 PHE A N 1
ATOM 1653 C CA . PHE A 1 225 ? -4.271 -1.072 -24.029 1.00 79.06 225 PHE A CA 1
ATOM 1654 C C . PHE A 1 225 ? -4.449 -2.340 -24.866 1.00 79.06 225 PHE A C 1
ATOM 1656 O O . PHE A 1 225 ? -3.634 -2.589 -25.753 1.00 79.06 225 PHE A O 1
ATOM 1663 N N . VAL A 1 226 ? -5.525 -3.108 -24.654 1.00 83.69 226 VAL A N 1
ATOM 1664 C CA . VAL A 1 226 ? -5.825 -4.296 -25.480 1.00 83.69 226 VAL A CA 1
ATOM 1665 C C . VAL A 1 226 ? -6.109 -3.908 -26.934 1.00 83.69 226 VAL A C 1
ATOM 1667 O O . VAL A 1 226 ? -5.729 -4.628 -27.852 1.00 83.69 226 VAL A O 1
ATOM 1670 N N . ARG A 1 227 ? -6.748 -2.754 -27.158 1.00 85.12 227 ARG A N 1
ATOM 1671 C CA . ARG A 1 227 ? -7.065 -2.234 -28.498 1.00 85.12 227 ARG A CA 1
ATOM 1672 C C . ARG A 1 227 ? -5.900 -1.506 -29.179 1.00 85.12 227 ARG 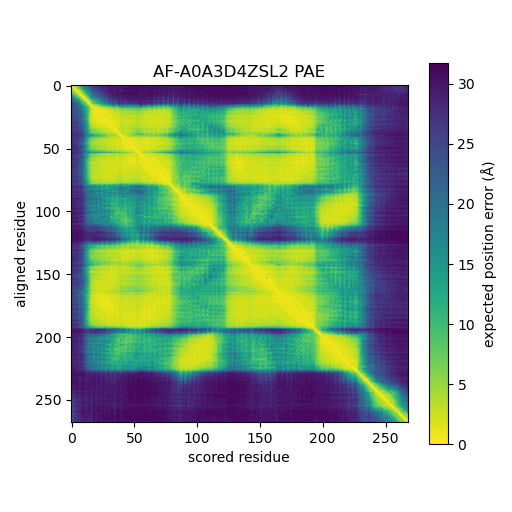A C 1
ATOM 1674 O O . ARG A 1 227 ? -6.076 -1.056 -30.305 1.00 85.12 227 ARG A O 1
ATOM 1681 N N . GLY A 1 228 ? -4.743 -1.371 -28.525 1.00 66.75 228 GLY A N 1
ATOM 1682 C CA . GLY A 1 228 ? -3.564 -0.715 -29.099 1.00 66.75 228 GLY A CA 1
ATOM 1683 C C . GLY A 1 228 ? -3.559 0.818 -29.034 1.00 66.75 228 GLY A C 1
ATOM 1684 O O . GLY A 1 228 ? -2.667 1.424 -29.608 1.00 66.75 228 GLY A O 1
ATOM 1685 N N . ARG A 1 229 ? -4.472 1.463 -28.290 1.00 60.06 229 ARG A N 1
ATOM 1686 C CA . ARG A 1 229 ? -4.483 2.931 -28.064 1.00 60.06 229 ARG A CA 1
ATOM 1687 C C . ARG A 1 229 ? -3.421 3.423 -27.062 1.00 60.06 229 ARG A C 1
ATOM 1689 O O . ARG A 1 229 ? -3.526 4.513 -26.510 1.00 60.06 229 ARG A O 1
ATOM 1696 N N . GLY A 1 230 ? -2.414 2.602 -26.766 1.00 50.91 230 GLY A N 1
ATOM 1697 C CA . GLY A 1 230 ? -1.376 2.913 -25.776 1.00 50.91 230 GLY A CA 1
ATOM 1698 C C . GLY A 1 230 ? -0.413 4.030 -26.192 1.00 50.91 230 GLY A C 1
ATOM 1699 O O . GLY A 1 230 ? 0.283 4.547 -25.320 1.00 50.91 230 GLY A O 1
ATOM 1700 N N . ASP A 1 231 ? -0.420 4.410 -27.475 1.00 50.06 231 ASP A N 1
ATOM 1701 C CA . ASP A 1 231 ? 0.553 5.319 -28.093 1.00 50.06 231 ASP A CA 1
ATOM 1702 C C . ASP A 1 231 ? -0.065 6.662 -28.550 1.00 50.06 231 ASP A C 1
ATOM 1704 O O . ASP A 1 231 ? 0.637 7.518 -29.083 1.00 50.06 231 ASP A O 1
ATOM 1708 N N . ASP A 1 232 ? -1.352 6.917 -28.273 1.00 45.72 232 ASP A N 1
ATOM 1709 C CA . ASP A 1 232 ? -2.050 8.152 -28.694 1.00 45.72 232 ASP A CA 1
ATOM 1710 C C . ASP A 1 232 ? -1.625 9.405 -27.885 1.00 45.72 232 ASP A C 1
ATOM 1712 O O . ASP A 1 232 ? -2.164 10.495 -28.074 1.00 45.72 232 ASP A O 1
ATOM 1716 N N . ALA A 1 233 ? -0.647 9.265 -26.983 1.00 42.25 233 ALA A N 1
ATOM 1717 C CA .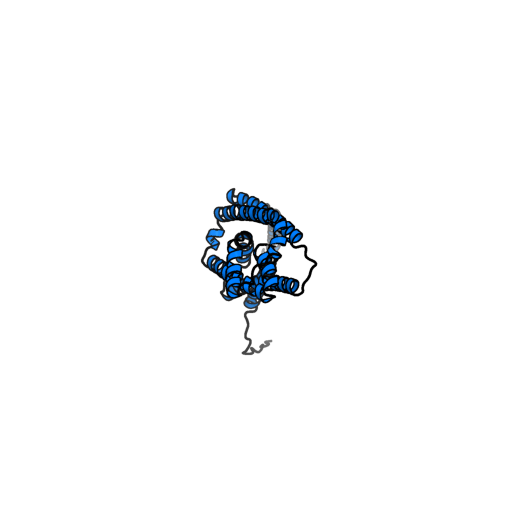 ALA A 1 233 ? 0.031 10.365 -26.293 1.00 42.25 233 ALA A CA 1
ATOM 1718 C C . ALA A 1 233 ? 1.464 10.595 -26.814 1.00 42.25 233 ALA A C 1
ATOM 1720 O O . ALA A 1 233 ? 2.311 11.127 -26.096 1.00 42.25 233 ALA A O 1
ATOM 1721 N N . GLN A 1 234 ? 1.754 10.209 -28.057 1.00 38.56 234 GLN A N 1
ATOM 1722 C CA . GLN A 1 234 ? 2.845 10.825 -28.803 1.00 38.56 234 GLN A CA 1
ATOM 1723 C C . GLN A 1 234 ? 2.424 12.285 -29.084 1.00 38.56 234 GLN A C 1
ATOM 1725 O O . GLN A 1 234 ? 1.383 12.488 -29.717 1.00 38.56 234 GLN A O 1
ATOM 1730 N N . PRO A 1 235 ? 3.160 13.325 -28.633 1.00 36.53 235 PRO A N 1
ATOM 1731 C CA . PRO A 1 23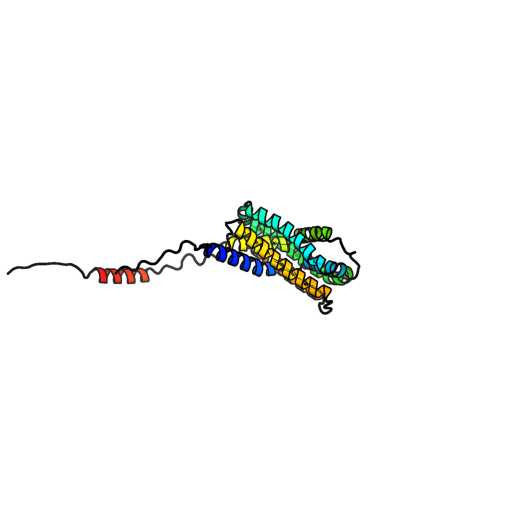5 ? 2.929 14.673 -29.150 1.00 36.53 235 PRO A CA 1
ATOM 1732 C C . PRO A 1 235 ? 3.039 14.608 -30.679 1.00 36.53 235 PRO A C 1
ATOM 1734 O O . PRO A 1 235 ? 3.831 13.798 -31.171 1.00 36.53 235 PRO A O 1
ATOM 1737 N N . PRO A 1 236 ? 2.240 15.388 -31.431 1.00 38.09 236 PRO A N 1
ATOM 1738 C CA . PRO A 1 236 ? 2.096 15.207 -32.868 1.00 38.09 236 PRO A CA 1
ATOM 1739 C C . PRO A 1 236 ? 3.470 15.112 -33.533 1.00 38.09 236 PRO A C 1
ATOM 1741 O O . PRO A 1 236 ? 4.243 16.069 -33.562 1.00 38.09 236 PRO A O 1
ATOM 1744 N N . THR A 1 237 ? 3.785 13.924 -34.049 1.00 48.75 237 THR A N 1
ATOM 1745 C CA . THR A 1 237 ? 4.843 13.744 -35.036 1.00 48.75 237 THR A CA 1
ATO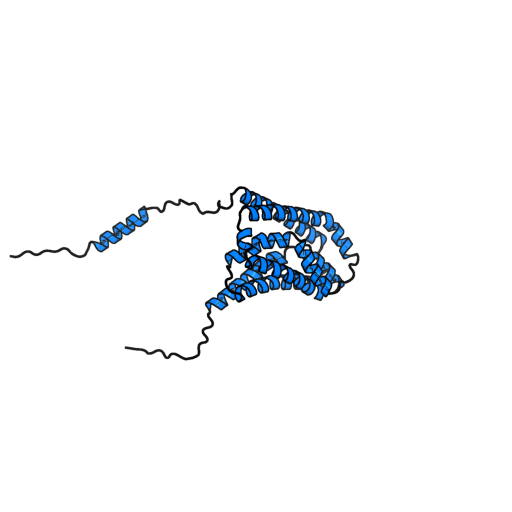M 1746 C C . THR A 1 237 ? 4.412 14.537 -36.257 1.00 48.75 237 THR A C 1
ATOM 1748 O O . THR A 1 237 ? 3.499 14.120 -36.968 1.00 48.75 237 THR A O 1
ATOM 1751 N N . GLY A 1 238 ? 5.023 15.704 -36.440 1.00 41.81 238 GLY A N 1
ATOM 1752 C CA . GLY A 1 238 ? 4.676 16.638 -37.506 1.00 41.81 238 GLY A CA 1
ATOM 1753 C C . GLY A 1 238 ? 4.172 17.989 -37.008 1.00 41.81 238 GLY A C 1
ATOM 1754 O O . GLY A 1 238 ? 3.212 18.513 -37.557 1.00 41.81 238 GLY A O 1
ATOM 1755 N N . ALA A 1 239 ? 4.822 18.595 -36.012 1.00 37.44 239 ALA A N 1
ATOM 1756 C CA . ALA A 1 239 ? 5.096 20.013 -36.199 1.00 37.44 239 ALA A CA 1
ATOM 1757 C C . ALA A 1 239 ? 6.180 20.061 -37.276 1.00 37.44 239 ALA A C 1
ATOM 1759 O O . ALA A 1 239 ? 7.292 19.581 -37.045 1.00 37.44 239 ALA A O 1
ATOM 1760 N N . GLU A 1 240 ? 5.817 20.528 -38.470 1.00 42.12 240 GLU A N 1
ATOM 1761 C CA . GLU A 1 240 ? 6.783 21.041 -39.433 1.00 42.12 240 GLU A CA 1
ATOM 1762 C C . GLU A 1 240 ? 7.812 21.854 -38.651 1.00 42.12 240 GLU A C 1
ATOM 1764 O O . GLU A 1 240 ? 7.498 22.879 -38.046 1.00 42.12 240 GLU A O 1
ATOM 1769 N N . TYR A 1 241 ? 9.035 21.331 -38.583 1.00 42.78 241 TYR A N 1
ATOM 1770 C CA . TYR A 1 241 ? 10.180 22.138 -38.225 1.00 42.78 241 TYR A CA 1
ATOM 1771 C C . TYR A 1 241 ? 10.293 23.157 -39.349 1.00 42.78 241 TYR A C 1
ATOM 1773 O O . TYR A 1 241 ? 10.720 22.826 -40.457 1.00 42.78 241 TYR A O 1
ATOM 1781 N N . ASP A 1 242 ? 9.760 24.342 -39.079 1.00 45.78 242 ASP A N 1
ATOM 1782 C CA . ASP A 1 242 ? 9.655 25.432 -40.022 1.00 45.78 242 ASP A CA 1
ATOM 1783 C C . ASP A 1 242 ? 11.063 25.819 -40.488 1.00 45.78 242 ASP A C 1
ATOM 1785 O O . ASP A 1 242 ? 11.837 26.492 -39.801 1.00 45.78 242 ASP A O 1
ATOM 1789 N N . SER A 1 243 ? 11.421 25.294 -41.660 1.00 49.12 243 SER A N 1
ATOM 1790 C CA . SER A 1 243 ? 12.721 25.447 -42.316 1.00 49.12 243 SER A CA 1
ATOM 1791 C C . SER A 1 243 ? 13.051 26.899 -42.697 1.00 49.12 243 SER A C 1
ATOM 1793 O O . SER A 1 243 ? 14.115 27.166 -43.263 1.00 49.12 243 SER A O 1
ATOM 1795 N N . GLU A 1 244 ? 12.165 27.848 -42.386 1.00 51.69 244 GLU A N 1
ATOM 1796 C CA . GLU A 1 244 ? 12.397 29.280 -42.550 1.00 51.69 244 GLU A CA 1
ATOM 1797 C C . GLU A 1 244 ? 13.335 29.860 -41.480 1.00 51.69 244 GLU A C 1
ATOM 1799 O O . GLU A 1 244 ? 14.136 30.741 -41.803 1.00 51.69 244 GLU A O 1
ATOM 1804 N N . HIS A 1 245 ? 13.336 29.342 -40.241 1.00 49.72 245 HIS A N 1
ATOM 1805 C CA . HIS A 1 245 ? 14.185 29.911 -39.181 1.00 49.72 245 HIS A CA 1
ATOM 1806 C C . HIS A 1 245 ? 15.672 29.549 -39.356 1.00 49.72 245 HIS A C 1
ATOM 1808 O O . HIS A 1 245 ? 16.547 30.404 -39.199 1.00 49.72 245 HIS A O 1
ATOM 1814 N N . ASP A 1 246 ? 15.952 28.324 -39.813 1.00 50.62 246 ASP A N 1
ATOM 1815 C CA . ASP A 1 246 ? 17.311 27.859 -40.123 1.00 50.62 246 ASP A CA 1
ATOM 1816 C C . ASP A 1 246 ? 17.859 28.484 -41.420 1.00 50.62 246 ASP A C 1
ATOM 1818 O O . ASP A 1 246 ? 19.055 28.769 -41.521 1.00 50.62 246 ASP A O 1
ATOM 1822 N N . ARG A 1 247 ? 16.995 28.789 -42.406 1.00 53.12 247 ARG A N 1
ATOM 1823 C CA . ARG A 1 247 ? 17.410 29.554 -43.595 1.00 53.12 247 ARG A CA 1
ATOM 1824 C C . ARG A 1 247 ? 17.787 30.988 -43.246 1.00 53.12 247 ARG A C 1
ATOM 1826 O O . ARG A 1 247 ? 18.799 31.460 -43.757 1.00 53.12 247 ARG A O 1
ATOM 1833 N N . ALA A 1 248 ? 17.035 31.649 -42.365 1.00 52.16 248 ALA A N 1
ATOM 1834 C CA . ALA A 1 248 ? 17.330 33.018 -41.947 1.00 52.16 248 ALA A CA 1
ATOM 1835 C C . ALA A 1 248 ? 18.662 33.110 -41.176 1.00 52.16 248 ALA A C 1
ATOM 1837 O O . ALA A 1 248 ? 19.478 33.991 -41.464 1.00 52.16 248 ALA A O 1
ATOM 1838 N N . GLN A 1 249 ? 18.936 32.164 -40.267 1.00 54.25 249 GLN A N 1
ATOM 1839 C CA . GLN A 1 249 ? 20.219 32.101 -39.555 1.00 54.25 249 GLN A CA 1
ATOM 1840 C C . GLN A 1 249 ? 21.380 31.667 -40.458 1.00 54.25 249 GLN A C 1
ATOM 1842 O O . GLN A 1 249 ? 22.465 32.234 -40.350 1.00 54.25 249 GLN A O 1
ATOM 1847 N N . SER A 1 250 ? 21.167 30.745 -41.402 1.00 51.41 250 SER A N 1
ATOM 1848 C CA . SER A 1 250 ? 22.198 30.357 -42.373 1.00 51.41 250 SER A CA 1
ATOM 1849 C C . SER A 1 250 ? 22.570 31.512 -43.314 1.00 51.41 250 SER A C 1
ATOM 1851 O O . SER A 1 250 ? 23.755 31.738 -43.557 1.00 51.41 250 SER A O 1
ATOM 1853 N N . THR A 1 251 ? 21.599 32.318 -43.770 1.00 53.59 251 THR A N 1
ATOM 1854 C CA . THR A 1 251 ? 21.884 33.527 -44.565 1.00 53.59 251 THR A CA 1
ATOM 1855 C C . THR A 1 251 ? 22.560 34.633 -43.758 1.00 53.59 251 THR A C 1
ATOM 1857 O O . THR A 1 251 ? 23.406 35.338 -44.302 1.00 53.59 251 THR A O 1
ATOM 1860 N N . ALA A 1 252 ? 22.244 34.771 -42.465 1.00 53.25 252 ALA A N 1
ATOM 1861 C CA . ALA A 1 252 ? 22.901 35.743 -41.592 1.00 53.25 252 ALA A CA 1
ATOM 1862 C C . ALA A 1 252 ? 24.365 35.354 -41.316 1.00 53.25 252 ALA A C 1
ATOM 1864 O O . ALA A 1 252 ? 25.258 36.183 -41.465 1.00 53.25 252 ALA A O 1
ATOM 1865 N N . ILE A 1 253 ? 24.629 34.076 -41.021 1.00 53.62 253 ILE A N 1
ATOM 1866 C CA . ILE A 1 253 ? 25.985 33.564 -40.766 1.00 53.62 253 ILE A CA 1
ATOM 1867 C C . ILE A 1 253 ? 26.838 33.568 -42.048 1.00 53.62 253 ILE A C 1
ATOM 1869 O O . ILE A 1 253 ? 28.029 33.868 -41.989 1.00 53.62 253 ILE A O 1
ATOM 1873 N N . ALA A 1 254 ? 26.247 33.307 -43.220 1.00 53.25 254 ALA A N 1
ATOM 1874 C CA . ALA A 1 254 ? 26.954 33.406 -44.499 1.00 53.25 254 ALA A CA 1
ATOM 1875 C C . ALA A 1 254 ? 27.330 34.856 -44.868 1.00 53.25 254 ALA A C 1
ATOM 1877 O O . ALA A 1 254 ? 28.392 35.075 -45.450 1.00 53.25 254 ALA A O 1
ATOM 1878 N N . ASN A 1 255 ? 26.508 35.846 -44.497 1.00 52.44 255 ASN A N 1
ATOM 1879 C CA . ASN A 1 255 ? 26.818 37.263 -44.726 1.00 52.44 255 ASN A CA 1
ATOM 1880 C C . ASN A 1 255 ? 27.909 37.792 -43.782 1.00 52.44 255 ASN A C 1
ATOM 1882 O O . ASN A 1 255 ? 28.697 38.643 -44.186 1.00 52.44 255 ASN A O 1
ATOM 1886 N N . GLU A 1 256 ? 27.995 37.280 -42.552 1.00 51.88 256 GLU A N 1
ATOM 1887 C CA . GLU A 1 256 ? 29.061 37.659 -41.615 1.00 51.88 256 GLU A CA 1
ATOM 1888 C C . GLU A 1 256 ? 30.389 36.937 -41.905 1.00 51.88 256 GLU A C 1
ATOM 1890 O O . GLU A 1 256 ? 31.458 37.519 -41.728 1.00 51.88 256 GLU A O 1
ATOM 1895 N N . ALA A 1 257 ? 30.345 35.709 -42.433 1.00 49.81 257 ALA A N 1
ATOM 1896 C CA . ALA A 1 257 ? 31.538 34.965 -42.847 1.00 49.81 257 ALA A CA 1
ATOM 1897 C C . ALA A 1 257 ? 32.107 35.403 -44.217 1.00 49.81 257 ALA A C 1
ATOM 1899 O O . ALA A 1 257 ? 33.252 35.084 -44.532 1.00 49.81 257 ALA A O 1
ATOM 1900 N N . GLY A 1 258 ? 31.336 36.141 -45.025 1.00 45.56 258 GLY A N 1
ATOM 1901 C CA . GLY A 1 258 ? 31.738 36.649 -46.344 1.00 45.56 258 GLY A CA 1
ATOM 1902 C C . GLY A 1 258 ? 32.532 37.963 -46.336 1.00 45.56 258 GLY A C 1
ATOM 1903 O O . GLY A 1 258 ? 32.957 38.415 -47.396 1.00 45.56 258 GLY A O 1
ATOM 1904 N N . VAL A 1 259 ? 32.765 38.581 -45.171 1.00 51.47 259 VAL A N 1
ATOM 1905 C CA . VAL A 1 259 ? 33.552 39.825 -45.044 1.00 51.47 259 VAL A CA 1
ATOM 1906 C C . VAL A 1 259 ? 34.908 39.534 -44.399 1.00 51.47 259 VAL A C 1
ATOM 1908 O O . VAL A 1 259 ? 35.278 40.097 -43.377 1.00 51.47 259 VAL A O 1
ATOM 1911 N N . SER A 1 260 ? 35.686 38.635 -44.997 1.00 53.22 260 SER A N 1
ATOM 1912 C CA . SER A 1 260 ? 37.146 38.714 -44.905 1.00 53.22 260 SER A CA 1
ATOM 1913 C C . SER A 1 260 ? 37.793 37.953 -46.061 1.00 53.22 260 SER A C 1
ATOM 1915 O O . SER A 1 260 ? 37.555 36.763 -46.232 1.00 53.22 260 SER A O 1
ATOM 1917 N N . HIS A 1 261 ? 38.638 38.676 -46.800 1.00 46.38 261 HIS A N 1
ATOM 1918 C CA . HIS A 1 261 ? 39.538 38.242 -47.877 1.00 46.38 261 HIS A CA 1
ATOM 1919 C C . HIS A 1 261 ? 38.995 38.129 -49.313 1.00 46.38 261 HIS A C 1
ATOM 1921 O O . HIS A 1 261 ? 38.634 37.059 -49.779 1.00 46.38 261 HIS A O 1
ATOM 1927 N N . ASP A 1 262 ? 39.136 39.239 -50.045 1.00 39.34 262 ASP A N 1
ATOM 1928 C CA . ASP A 1 262 ? 39.811 39.318 -51.356 1.00 39.34 262 ASP A CA 1
ATOM 1929 C C . ASP A 1 262 ? 40.308 40.783 -51.486 1.00 39.34 262 ASP A C 1
ATOM 1931 O O . ASP A 1 262 ? 39.584 41.699 -51.111 1.00 39.34 262 ASP A O 1
ATOM 1935 N N . GLY A 1 263 ? 41.533 41.169 -51.846 1.00 43.28 263 GLY A N 1
ATOM 1936 C CA . GLY A 1 263 ? 42.551 40.526 -52.666 1.00 43.28 263 GLY A CA 1
ATOM 1937 C C . GLY A 1 263 ? 42.822 41.405 -53.901 1.00 43.28 263 GLY A C 1
ATOM 1938 O O . GLY A 1 263 ? 41.954 41.538 -54.751 1.00 43.28 263 GLY A O 1
ATOM 1939 N N . GLY A 1 264 ? 44.023 41.997 -54.013 1.00 35.28 264 GLY A N 1
ATOM 1940 C CA . GLY A 1 264 ? 44.579 42.534 -55.276 1.00 35.28 264 GLY A CA 1
ATOM 1941 C C . GLY A 1 264 ? 45.025 44.007 -55.208 1.00 35.28 264 GLY A C 1
ATOM 1942 O O . GLY A 1 264 ? 44.205 44.892 -55.028 1.00 35.28 264 GLY A O 1
ATOM 1943 N N . SER A 1 265 ? 46.320 44.354 -55.191 1.00 42.81 265 SER A N 1
ATOM 1944 C CA . SER A 1 265 ? 47.301 44.299 -56.296 1.00 42.81 265 SER A CA 1
ATOM 1945 C C . SER A 1 265 ? 46.903 45.142 -57.512 1.00 42.81 265 SER A C 1
ATOM 1947 O O . SER A 1 265 ? 46.154 44.651 -58.344 1.00 42.81 265 SER A O 1
ATOM 1949 N N . HIS A 1 266 ? 47.520 46.319 -57.687 1.00 37.94 266 HIS A N 1
ATOM 1950 C CA . HIS A 1 266 ? 48.023 46.770 -58.991 1.00 37.94 266 HIS A CA 1
ATOM 1951 C C . HIS A 1 266 ? 49.093 47.865 -58.840 1.00 37.94 266 HIS A C 1
ATOM 1953 O O . HIS A 1 266 ? 48.970 48.774 -58.023 1.00 37.94 266 HIS A O 1
ATOM 1959 N N . ARG A 1 267 ? 50.168 47.692 -59.617 1.00 41.94 267 ARG A N 1
ATOM 1960 C CA . ARG A 1 267 ? 51.238 48.654 -59.906 1.00 41.94 267 ARG A CA 1
ATOM 1961 C C . ARG A 1 267 ? 50.676 49.844 -60.693 1.00 41.94 267 ARG A C 1
ATOM 1963 O O . ARG A 1 267 ? 49.814 49.613 -61.536 1.00 41.94 267 ARG A O 1
ATOM 1970 N N . ASP A 1 268 ? 51.197 51.038 -60.427 1.00 48.50 268 ASP A N 1
ATOM 1971 C CA . ASP A 1 268 ? 52.021 51.847 -61.345 1.00 48.50 268 ASP A CA 1
ATOM 1972 C C . ASP A 1 268 ? 52.821 52.884 -60.536 1.00 48.50 268 ASP A C 1
ATOM 1974 O O . ASP A 1 268 ? 52.277 53.387 -59.524 1.00 48.50 268 ASP A O 1
#

Solvent-accessible surface area (backbone atoms only — not comparable to full-atom values): 14435 Å² total; per-residue (Å²): 136,89,81,88,77,84,84,74,93,74,78,80,73,67,58,63,68,58,57,53,48,36,51,51,42,19,52,52,29,22,61,56,24,36,65,59,52,70,51,65,48,66,61,54,55,51,33,54,52,38,14,71,56,61,31,52,67,37,21,58,31,23,44,51,14,36,47,57,48,47,52,54,53,54,51,46,43,71,75,50,46,54,66,58,59,64,36,45,62,46,43,10,48,48,20,36,55,30,9,50,44,20,32,51,48,10,50,49,34,50,74,38,22,77,49,52,61,58,51,68,72,54,72,71,74,63,70,56,62,75,56,34,21,53,46,24,28,50,43,43,73,75,29,38,58,57,54,42,42,43,71,42,58,49,49,48,48,54,62,72,69,52,67,84,47,73,69,37,49,48,33,29,50,55,25,22,52,47,24,38,46,53,48,42,44,51,52,20,51,44,55,64,71,58,64,87,78,70,60,59,44,62,48,40,34,54,30,13,51,53,38,23,53,50,9,51,51,29,30,56,53,9,52,34,26,62,70,62,58,73,62,81,80,58,75,75,88,73,69,75,77,64,67,63,60,60,49,53,52,49,54,51,53,52,59,63,66,68,75,68,89,83,89,82,90,82,89,131

Mean predicted aligned error: 15.22 Å

Sequence (268 aa):
MAQAGLCWPGSVVFKSGCFMRILQIASLAFITGFSGAVMPGTMLVLTIGQVSAHGFWAAPAIVIGHALLELLVVLALIGGLRHVLRSNAVRGGVGIIGGAALIYMGYDMLRNALGVQVELTQSDAALPLGYLILQGAAVCIVNPYFTAWWATIGVGQMAHLQPRTAGEYLAFYLAHEASDLVWYSFVGIIVVLGATALNLTVLVMVCGALVAVLGGWFIYTGIGFVRGRGDDAQPPTGAEYDSEHDRAQSTAIANEAGVSHDGGSHRD